Protein AF-A0A177NCN9-F1 (afdb_monomer)

Radius of gyration: 26.94 Å; Cα contacts (8 Å, |Δi|>4): 582; chains: 1; bounding box: 96×44×80 Å

Foldseek 3Di:
DDDDDDDDDDPDDPPPPPPPPPPLFKKFFAKWKKWWAFAAQLVLVQFPAAPDPDRQKAFQDKQEQVRQLVDALVCVLPPDPDPDRDHDGRGRRMWIWAAQDDDHDHQFDQHHGDWMARLVGRQVGTDGWTFTGMWTWMAGNNVDPRRIDIFDSWTWDFDCVQDDPVLQFHRIFIWGGRNHTDTQWTFGVWDWDDDDQKTKIKGFTFGDPRCVVRVGNGGRTGTMMIIITGMDTDPCVVVVVVVVVVVVVVVVVVVVPD

Sequence (258 aa):
MHIQMIGSRALVAAALLASLSPPVSAATVSGGTMVVNLDRDALADAIAIDATAAPSMYLEEFFDAPAANSRTATQILEDHIVPGVAEIPAKNLTFSVNGTHVANLTGRHAKPTTIEFDPANFASTVTGVIGLSGVFRFRVDTGSEFNRILSGDYALEYDAANMDGASGRSAWSLYNHVSFRSQSYNLFNVVLDIHDGSLDLSGELGLGEGYDHLFGTRDAIVGNFSLHTSVVPVPASIWLFVSGLGGLARIGMRRRQL

Solvent-accessible surface area (backbone atoms only — not comparable to full-atom values): 13836 Å² total; per-residue (Å²): 136,89,85,88,82,90,81,88,80,82,86,79,80,80,77,80,76,72,81,73,69,75,76,82,62,36,29,30,58,69,32,42,38,35,36,33,32,52,37,64,64,45,40,15,73,31,26,75,36,70,62,63,90,60,60,20,30,44,44,42,44,75,32,36,36,74,62,33,77,76,39,33,41,66,46,63,76,69,60,71,92,57,94,73,81,56,79,49,85,50,61,76,47,51,26,34,39,30,40,77,66,67,90,67,47,65,55,43,52,52,38,38,19,57,32,35,22,28,86,94,46,38,94,86,46,58,44,64,26,46,6,27,32,22,34,42,31,29,38,38,27,74,75,52,97,79,43,66,46,72,46,21,18,22,32,42,37,76,41,76,86,61,45,34,83,89,81,32,35,31,32,40,33,35,27,22,15,49,73,49,82,35,41,50,26,37,31,25,64,61,48,78,48,75,53,99,49,31,46,35,38,35,35,32,33,12,34,18,74,55,35,48,92,52,54,32,44,66,62,39,65,26,30,37,39,40,34,46,32,37,38,45,75,56,68,68,60,62,58,52,52,55,53,50,52,54,52,52,53,56,56,58,59,65,64,73,77,117

Secondary structure (DSSP, 8-state):
--------------------PPP---EEEEEEEEEEEE-HHHHHHTB---SSSS-SEEEEEEE-HHHHHTS-HHHHHH--SSSSSS----SSEEEEEP-S--PPPTTB-PPPP--EE-TTSHHHH-BSEEEEE-EEEEEE-SSSTT-EEEEES-EEEE-GGG-BTTTTEEEEEEEE-BSS-EEEEEEEEEEEEEETTEEEEEEEEEE-GGGGGGTB-TT-EEEEEEEEEEEEEPPTHHHHHHHHHHHHHHHHHHTT--

InterPro domains:
  IPR022472 VPLPA-CTERM sorting domain [TIGR03370] (232-256)

Mean predicted aligned error: 9.33 Å

pLDDT: mean 87.28, std 18.03, range [35.44, 98.88]

Structure (mmCIF, N/CA/C/O backbone):
data_AF-A0A177NCN9-F1
#
_entry.id   AF-A0A177NCN9-F1
#
loop_
_atom_site.group_PDB
_atom_site.id
_atom_site.type_symbol
_atom_site.label_atom_id
_atom_site.label_alt_id
_atom_site.label_comp_id
_atom_site.label_asym_id
_atom_site.label_entity_id
_atom_site.label_seq_id
_atom_site.pdbx_PDB_ins_code
_atom_site.Cartn_x
_atom_site.Cartn_y
_atom_site.Cartn_z
_atom_site.occupancy
_atom_site.B_iso_or_equiv
_atom_site.auth_seq_id
_atom_site.auth_comp_id
_atom_site.auth_asym_id
_atom_site.auth_atom_id
_atom_site.pdbx_PDB_model_num
ATOM 1 N N . MET A 1 1 ? 74.194 -16.896 -54.002 1.00 42.56 1 MET A N 1
ATOM 2 C CA . MET A 1 1 ? 74.156 -15.520 -53.459 1.00 42.56 1 MET A CA 1
ATOM 3 C C . MET A 1 1 ? 72.718 -15.022 -53.625 1.00 42.56 1 MET A C 1
ATOM 5 O O . MET A 1 1 ? 72.357 -14.613 -54.711 1.00 42.56 1 MET A O 1
ATOM 9 N N . HIS A 1 2 ? 71.759 -15.450 -52.798 1.00 41.66 2 HIS A N 1
ATOM 10 C CA . HIS A 1 2 ? 71.390 -14.868 -51.495 1.00 41.66 2 HIS A CA 1
ATOM 11 C C . HIS A 1 2 ? 71.225 -13.338 -51.539 1.00 41.66 2 HIS A C 1
ATOM 13 O O . HIS A 1 2 ? 72.232 -12.640 -51.549 1.00 41.66 2 HIS A O 1
ATOM 19 N N . ILE A 1 3 ? 69.970 -12.851 -51.570 1.00 41.12 3 ILE A N 1
ATOM 20 C CA . ILE A 1 3 ? 69.304 -12.063 -50.501 1.00 41.12 3 ILE A CA 1
ATOM 21 C C . ILE A 1 3 ? 67.867 -11.664 -50.938 1.00 41.12 3 ILE A C 1
ATOM 23 O O . ILE A 1 3 ? 67.644 -11.223 -52.061 1.00 41.12 3 ILE A O 1
ATOM 27 N N . GLN A 1 4 ? 66.903 -11.872 -50.029 1.00 40.97 4 GLN A N 1
ATOM 28 C CA . GLN A 1 4 ? 65.483 -11.469 -50.061 1.00 40.97 4 GLN A CA 1
ATOM 29 C C . GLN A 1 4 ? 65.270 -9.969 -49.755 1.00 40.97 4 GLN A C 1
ATOM 31 O O . GLN A 1 4 ? 66.080 -9.390 -49.040 1.00 40.97 4 GLN A O 1
ATOM 36 N N . MET A 1 5 ? 64.114 -9.408 -50.156 1.00 35.53 5 MET A N 1
ATOM 37 C CA . MET A 1 5 ? 63.072 -8.756 -49.304 1.00 35.53 5 MET A CA 1
ATOM 38 C C . MET A 1 5 ? 62.123 -7.924 -50.200 1.00 35.53 5 MET A C 1
ATOM 40 O O . MET A 1 5 ? 62.583 -7.067 -50.942 1.00 35.53 5 MET A O 1
ATOM 44 N N . ILE A 1 6 ? 60.843 -8.283 -50.384 1.00 44.44 6 ILE A N 1
ATOM 45 C CA . ILE A 1 6 ? 59.648 -8.066 -49.526 1.00 44.44 6 ILE A CA 1
ATOM 46 C C . ILE A 1 6 ? 59.383 -6.583 -49.215 1.00 44.44 6 ILE A C 1
ATOM 48 O O . ILE A 1 6 ? 60.200 -5.929 -48.577 1.00 44.44 6 ILE A O 1
ATOM 52 N N . GLY A 1 7 ? 58.187 -6.087 -49.574 1.00 35.44 7 GLY A N 1
ATOM 53 C CA . GLY A 1 7 ? 57.726 -4.768 -49.132 1.00 35.44 7 GLY A CA 1
ATOM 54 C C . GLY A 1 7 ? 56.355 -4.293 -49.625 1.00 35.44 7 GLY A C 1
ATOM 55 O O . GLY A 1 7 ? 56.223 -3.130 -49.986 1.00 35.44 7 GLY A O 1
ATOM 56 N N . SER A 1 8 ? 55.332 -5.151 -49.644 1.00 47.94 8 SER A N 1
ATOM 57 C CA . SER A 1 8 ? 53.926 -4.739 -49.787 1.00 47.94 8 SER A CA 1
ATOM 58 C C . SER A 1 8 ? 53.467 -3.960 -48.545 1.00 47.94 8 SER A C 1
ATOM 60 O O . SER A 1 8 ? 53.664 -4.428 -47.425 1.00 47.94 8 SER A O 1
ATOM 62 N N . ARG A 1 9 ? 52.801 -2.810 -48.711 1.00 40.19 9 ARG A N 1
ATOM 63 C CA . ARG A 1 9 ? 52.013 -2.174 -47.640 1.00 40.19 9 ARG A CA 1
ATOM 64 C C . ARG A 1 9 ? 50.648 -1.747 -48.170 1.00 40.19 9 ARG A C 1
ATOM 66 O O . ARG A 1 9 ? 50.458 -0.620 -48.610 1.00 40.19 9 ARG A O 1
ATOM 73 N N . ALA A 1 10 ? 49.702 -2.681 -48.116 1.00 41.78 10 ALA A N 1
ATOM 74 C CA . ALA A 1 10 ? 48.285 -2.357 -48.094 1.00 41.78 10 ALA A CA 1
ATOM 75 C C . ALA A 1 10 ? 47.960 -1.743 -46.722 1.00 41.78 10 ALA A C 1
ATOM 77 O O . ALA A 1 10 ? 48.217 -2.354 -45.684 1.00 41.78 10 ALA A O 1
ATOM 78 N N . LEU A 1 11 ? 47.434 -0.520 -46.719 1.00 43.84 11 LEU A N 1
ATOM 79 C CA . LEU A 1 11 ? 46.844 0.110 -45.542 1.00 43.84 11 LEU A CA 1
ATOM 80 C C . LEU A 1 11 ? 45.522 -0.606 -45.235 1.00 43.84 11 LEU A C 1
ATOM 82 O O . LEU A 1 11 ? 44.505 -0.351 -45.872 1.00 43.84 11 LEU A O 1
ATOM 86 N N . VAL A 1 12 ? 45.547 -1.526 -44.271 1.00 42.62 12 VAL A N 1
ATOM 87 C CA . VAL A 1 12 ? 44.329 -2.064 -43.659 1.00 42.62 12 VAL A CA 1
ATOM 88 C C . VAL A 1 12 ? 43.801 -1.000 -42.700 1.00 42.62 12 VAL A C 1
ATOM 90 O O . VAL A 1 12 ? 44.386 -0.749 -41.647 1.00 42.62 12 VAL A O 1
ATOM 93 N N . ALA A 1 13 ? 42.706 -0.346 -43.081 1.00 43.06 13 ALA A N 1
ATOM 94 C CA . ALA A 1 13 ? 41.922 0.479 -42.176 1.00 43.06 13 ALA A CA 1
ATOM 95 C C . ALA A 1 13 ? 41.194 -0.446 -41.189 1.00 43.06 13 ALA A C 1
ATOM 97 O O . ALA A 1 13 ? 40.205 -1.089 -41.536 1.00 43.06 13 ALA A O 1
ATOM 98 N N . ALA A 1 14 ? 41.701 -0.540 -39.960 1.00 45.22 14 ALA A N 1
ATOM 99 C CA . ALA A 1 14 ? 40.986 -1.179 -38.866 1.00 45.22 14 ALA A CA 1
ATOM 100 C C . ALA A 1 14 ? 39.813 -0.275 -38.453 1.00 45.22 14 ALA A C 1
ATOM 102 O O . ALA A 1 14 ? 39.969 0.646 -37.651 1.00 45.22 14 ALA A O 1
ATOM 103 N N . ALA A 1 15 ? 38.635 -0.516 -39.031 1.00 47.41 15 ALA A N 1
ATOM 104 C CA . ALA A 1 15 ? 37.382 -0.037 -38.469 1.00 47.41 15 ALA A CA 1
ATOM 105 C C . ALA A 1 15 ? 37.165 -0.787 -37.149 1.00 47.41 15 ALA A C 1
ATOM 107 O O . ALA A 1 15 ? 36.794 -1.960 -37.138 1.00 47.41 15 ALA A O 1
ATOM 108 N N . LEU A 1 16 ? 37.472 -0.120 -36.036 1.00 45.47 16 LEU A N 1
ATOM 109 C CA . LEU A 1 16 ? 37.134 -0.591 -34.701 1.00 45.47 16 LEU A CA 1
ATOM 110 C C . LEU A 1 16 ? 35.598 -0.627 -34.617 1.00 45.47 16 LEU A C 1
ATOM 112 O O . LEU A 1 16 ? 34.954 0.392 -34.375 1.00 45.47 16 LEU A O 1
ATOM 116 N N . LEU A 1 17 ? 35.009 -1.793 -34.884 1.00 43.31 17 LEU A N 1
ATOM 117 C CA . LEU A 1 17 ? 33.644 -2.117 -34.494 1.00 43.31 17 LEU A CA 1
ATOM 118 C C . LEU A 1 17 ? 33.617 -2.070 -32.968 1.00 43.31 17 LEU A C 1
ATOM 120 O O . LEU A 1 17 ? 33.935 -3.049 -32.297 1.00 43.31 17 LEU A O 1
ATOM 124 N N . ALA A 1 18 ? 33.298 -0.901 -32.413 1.00 49.44 18 ALA A N 1
ATOM 125 C CA . ALA A 1 18 ? 32.810 -0.830 -31.053 1.00 49.44 18 ALA A CA 1
ATOM 126 C C . ALA A 1 18 ? 31.587 -1.749 -31.006 1.00 49.44 18 ALA A C 1
ATOM 128 O O . ALA A 1 18 ? 30.590 -1.493 -31.682 1.00 49.44 18 ALA A O 1
ATOM 129 N N . SER A 1 19 ? 31.703 -2.854 -30.276 1.00 42.75 19 SER A N 1
ATOM 130 C CA . SER A 1 19 ? 30.576 -3.681 -29.877 1.00 42.75 19 SER A CA 1
ATOM 131 C C . SER A 1 19 ? 29.615 -2.781 -29.106 1.00 42.75 19 SER A C 1
ATOM 133 O O . SER A 1 19 ? 29.791 -2.542 -27.913 1.00 42.75 19 SER A O 1
ATOM 135 N N . LEU A 1 20 ? 28.655 -2.200 -29.822 1.00 44.25 20 LEU A N 1
ATOM 136 C CA . LEU A 1 20 ? 27.501 -1.539 -29.245 1.00 44.25 20 LEU A CA 1
ATOM 137 C C . LEU A 1 20 ? 26.711 -2.649 -28.560 1.00 44.25 20 LEU A C 1
ATOM 139 O O . LEU A 1 20 ? 25.908 -3.326 -29.199 1.00 44.25 20 LEU A O 1
ATOM 143 N N . SER A 1 21 ? 26.979 -2.882 -27.274 1.00 48.12 21 SER A N 1
ATOM 144 C CA . SER A 1 21 ? 25.983 -3.529 -26.429 1.00 48.12 21 SER A CA 1
ATOM 145 C C . SER A 1 21 ? 24.680 -2.757 -26.646 1.00 48.12 21 SER A C 1
ATOM 147 O O . SER A 1 21 ? 24.728 -1.518 -26.641 1.00 48.12 21 SER A O 1
ATOM 149 N N . PRO A 1 22 ? 23.547 -3.431 -26.912 1.00 51.81 22 PRO A N 1
ATOM 150 C CA . PRO A 1 22 ? 22.279 -2.730 -27.008 1.00 51.81 22 PRO A CA 1
ATOM 151 C C . PRO A 1 22 ? 22.120 -1.869 -25.747 1.00 51.81 22 PRO A C 1
ATOM 153 O O . PRO A 1 22 ? 22.528 -2.310 -24.666 1.00 51.81 22 PRO A O 1
ATOM 156 N N . PRO A 1 23 ? 21.619 -0.626 -25.866 1.00 54.88 23 PRO A N 1
ATOM 157 C CA . PRO A 1 23 ? 21.336 0.171 -24.685 1.00 54.88 23 PRO A CA 1
ATOM 158 C C . PRO A 1 23 ? 20.450 -0.668 -23.761 1.00 54.88 23 PRO A C 1
ATOM 160 O O . PRO A 1 23 ? 19.469 -1.251 -24.224 1.00 54.88 23 PRO A O 1
ATOM 163 N N . VAL A 1 24 ? 20.831 -0.765 -22.485 1.00 58.62 24 VAL A N 1
ATOM 164 C CA . VAL A 1 24 ? 19.985 -1.364 -21.448 1.00 58.62 24 VAL A CA 1
ATOM 165 C C . VAL A 1 24 ? 18.645 -0.637 -21.523 1.00 58.62 24 VAL A C 1
ATOM 167 O O . VAL A 1 24 ? 18.589 0.578 -21.319 1.00 58.62 24 VAL A O 1
ATOM 170 N N . SER A 1 25 ? 17.593 -1.346 -21.936 1.00 70.31 25 SER A N 1
ATOM 171 C CA . SER A 1 25 ? 16.269 -0.756 -22.108 1.00 70.31 25 SER A CA 1
ATOM 172 C C . SER A 1 25 ? 15.623 -0.662 -20.739 1.00 70.31 25 SER A C 1
ATOM 174 O O . SER A 1 25 ? 14.902 -1.564 -20.324 1.00 70.31 25 SER A O 1
ATOM 176 N N . ALA A 1 26 ? 15.903 0.430 -20.037 1.00 85.50 26 ALA A N 1
ATOM 177 C CA . ALA A 1 26 ? 15.186 0.753 -18.823 1.00 85.50 26 ALA A CA 1
ATOM 178 C C . ALA A 1 26 ? 13.685 0.898 -19.114 1.00 85.50 26 ALA A C 1
ATOM 180 O O . ALA A 1 26 ? 13.282 1.387 -20.174 1.00 85.50 26 ALA A O 1
ATOM 181 N N . ALA A 1 27 ? 12.864 0.465 -18.173 1.00 92.25 27 ALA A N 1
ATOM 182 C CA . ALA A 1 27 ? 11.418 0.524 -18.212 1.00 92.25 27 ALA A CA 1
ATOM 183 C C . ALA A 1 27 ? 10.908 1.195 -16.935 1.00 92.25 27 ALA A C 1
ATOM 185 O O . ALA A 1 27 ? 11.507 1.041 -15.871 1.00 92.25 27 ALA A O 1
ATOM 186 N N . THR A 1 28 ? 9.814 1.945 -17.042 1.00 95.00 28 THR A N 1
ATOM 187 C CA . THR A 1 28 ? 9.186 2.635 -15.909 1.00 95.00 28 THR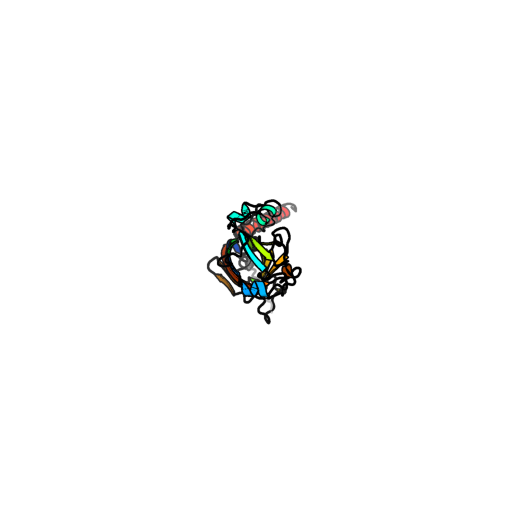 A CA 1
ATOM 188 C C . THR A 1 28 ? 7.709 2.294 -15.818 1.00 95.00 28 THR A C 1
ATOM 190 O O . THR A 1 28 ? 7.072 1.966 -16.818 1.00 95.00 28 THR A O 1
ATOM 193 N N . VAL A 1 29 ? 7.147 2.392 -14.614 1.00 96.69 29 VAL A N 1
ATOM 194 C CA . VAL A 1 29 ? 5.701 2.246 -14.403 1.00 96.69 29 VAL A CA 1
ATOM 195 C C . VAL A 1 29 ? 4.999 3.575 -14.679 1.00 96.69 29 VAL A C 1
ATOM 197 O O . VAL A 1 29 ? 5.365 4.608 -14.118 1.00 96.69 29 VAL A O 1
ATOM 200 N N . SER A 1 30 ? 3.965 3.551 -15.523 1.00 94.06 30 SER A N 1
ATOM 201 C CA . SER A 1 30 ? 3.187 4.735 -15.916 1.00 94.06 30 SER A CA 1
ATOM 202 C C . SER A 1 30 ? 1.798 4.819 -15.276 1.00 94.06 30 SER A C 1
ATOM 204 O O . SER A 1 30 ? 1.123 5.837 -15.419 1.00 94.06 30 SER A O 1
ATOM 206 N N . GLY A 1 31 ? 1.345 3.760 -14.606 1.00 96.56 31 GLY A N 1
ATOM 207 C CA . GLY A 1 31 ? 0.028 3.691 -13.974 1.00 96.56 31 GLY A CA 1
ATOM 208 C C . GLY A 1 31 ? -0.334 2.268 -13.561 1.00 96.56 31 GLY A C 1
ATOM 209 O O . GLY A 1 31 ? 0.470 1.352 -13.722 1.00 96.56 31 GLY A O 1
ATOM 210 N N . GLY A 1 32 ? -1.540 2.087 -13.024 1.00 98.25 32 GLY A N 1
ATOM 211 C CA . GLY A 1 32 ? -1.996 0.804 -12.497 1.00 98.25 32 GLY A CA 1
ATOM 212 C C . GLY A 1 32 ? -2.820 0.932 -11.224 1.00 98.25 32 GLY A C 1
ATOM 213 O O . GLY A 1 32 ? -3.150 2.036 -10.780 1.00 98.25 32 GLY A O 1
ATOM 214 N N . THR A 1 33 ? -3.117 -0.210 -10.617 1.00 98.69 33 THR A N 1
ATOM 215 C CA . THR A 1 33 ? -3.863 -0.304 -9.361 1.00 98.69 33 THR A CA 1
ATOM 216 C C . THR A 1 33 ? -3.359 -1.459 -8.512 1.00 98.69 33 THR A C 1
ATOM 218 O O . THR A 1 33 ? -3.030 -2.517 -9.046 1.00 98.69 33 THR A O 1
ATOM 221 N N . MET A 1 34 ? -3.371 -1.278 -7.193 1.00 98.88 34 MET A N 1
ATOM 222 C CA . MET A 1 34 ? -3.208 -2.357 -6.224 1.00 98.88 34 MET A CA 1
ATOM 223 C C . MET A 1 34 ? -4.538 -2.615 -5.526 1.00 98.88 34 MET A C 1
ATOM 225 O O . MET A 1 34 ? -5.118 -1.703 -4.946 1.00 98.88 34 MET A O 1
ATOM 229 N N . VAL A 1 35 ? -5.006 -3.856 -5.546 1.00 98.88 35 VAL A N 1
ATOM 230 C CA . VAL A 1 35 ? -6.163 -4.310 -4.777 1.00 98.88 35 VAL A CA 1
ATOM 231 C C . VAL A 1 35 ? -5.668 -5.038 -3.537 1.00 98.88 35 VAL A C 1
ATOM 233 O O . VAL A 1 35 ? -4.857 -5.957 -3.640 1.00 98.88 35 VAL A O 1
ATOM 236 N N . VAL A 1 36 ? -6.182 -4.642 -2.378 1.00 98.88 36 VAL A N 1
ATOM 237 C CA . VAL A 1 36 ? -5.888 -5.241 -1.076 1.00 98.88 36 VAL A CA 1
ATOM 238 C C . VAL A 1 36 ? -7.146 -5.884 -0.502 1.00 98.88 36 VAL A C 1
ATOM 240 O O . VAL A 1 36 ? -8.237 -5.307 -0.531 1.00 98.88 36 VAL A O 1
ATOM 243 N N . ASN A 1 37 ? -6.977 -7.077 0.064 1.00 98.81 37 ASN A N 1
ATOM 244 C CA . ASN A 1 37 ? -7.972 -7.730 0.901 1.00 98.81 37 ASN A CA 1
ATOM 245 C C . ASN A 1 37 ? -7.347 -8.019 2.258 1.00 98.81 37 ASN A C 1
ATOM 247 O O . ASN A 1 37 ? -6.393 -8.791 2.335 1.00 98.81 37 ASN A O 1
ATOM 251 N N . LEU A 1 38 ? -7.910 -7.461 3.323 1.00 98.69 38 LEU A N 1
ATOM 252 C CA . LEU A 1 38 ? -7.510 -7.813 4.679 1.00 98.69 38 LEU A CA 1
ATOM 253 C C . LEU A 1 38 ? -8.360 -8.986 5.169 1.00 98.69 38 LEU A C 1
ATOM 255 O O . LEU A 1 38 ? -9.546 -9.126 4.834 1.00 98.69 38 LEU A O 1
ATOM 259 N N . ASP A 1 39 ? -7.724 -9.873 5.915 1.00 98.56 39 ASP A N 1
ATOM 260 C CA . ASP A 1 39 ? -8.402 -10.847 6.748 1.00 98.56 39 ASP A CA 1
ATOM 261 C C . ASP A 1 39 ? -8.700 -10.176 8.086 1.00 98.56 39 ASP A C 1
ATOM 263 O O . ASP A 1 39 ? -7.800 -9.691 8.769 1.00 98.56 39 ASP A O 1
ATOM 267 N N . ARG A 1 40 ? -9.988 -10.083 8.411 1.00 96.38 40 ARG A N 1
ATOM 268 C CA . ARG A 1 40 ? -10.450 -9.396 9.611 1.00 96.38 40 ARG A CA 1
ATOM 269 C C . ARG A 1 40 ? -9.899 -10.054 10.870 1.00 96.38 40 ARG A C 1
ATOM 271 O O . ARG A 1 40 ? -9.389 -9.357 11.742 1.00 96.38 40 ARG A O 1
ATOM 278 N N . ASP A 1 41 ? -10.069 -11.365 10.974 1.00 97.56 41 ASP A N 1
ATOM 279 C CA . ASP A 1 41 ? -9.782 -12.084 12.207 1.00 97.56 41 ASP A CA 1
ATOM 280 C C . ASP A 1 41 ? -8.269 -12.187 12.384 1.00 97.56 41 ASP A C 1
ATOM 282 O O . ASP A 1 41 ? -7.768 -11.901 13.464 1.00 97.56 41 ASP A O 1
ATOM 286 N N . ALA A 1 42 ? -7.519 -12.423 11.301 1.00 98.31 42 ALA A N 1
ATOM 287 C CA . ALA A 1 42 ? -6.061 -12.396 11.365 1.00 98.31 42 ALA A CA 1
ATOM 288 C C . ALA A 1 42 ? -5.505 -11.002 11.714 1.00 98.31 42 ALA A C 1
ATOM 290 O O . ALA A 1 42 ? -4.525 -10.906 12.449 1.00 98.31 42 ALA A O 1
ATOM 291 N N . LEU A 1 43 ? -6.116 -9.914 11.218 1.00 97.69 43 LEU A N 1
ATOM 292 C CA . LEU A 1 43 ? -5.718 -8.553 11.596 1.00 97.69 43 LEU A CA 1
ATOM 293 C C . LEU A 1 43 ? -5.950 -8.292 13.088 1.00 97.69 43 LEU A C 1
ATOM 295 O O . LEU A 1 43 ? -5.083 -7.708 13.737 1.00 97.69 43 LEU A O 1
ATOM 299 N N . ALA A 1 44 ? -7.090 -8.728 13.624 1.00 96.75 44 ALA A N 1
ATOM 300 C CA . ALA A 1 44 ? -7.378 -8.609 15.046 1.00 96.75 44 ALA A CA 1
ATOM 301 C C . ALA A 1 44 ? -6.411 -9.473 15.882 1.00 96.75 44 ALA A C 1
ATOM 303 O O . ALA A 1 44 ? -5.755 -8.991 16.804 1.00 96.75 44 ALA A O 1
ATOM 304 N N . ASP A 1 45 ? -6.214 -10.734 15.517 1.00 97.31 45 ASP A N 1
ATOM 305 C CA . ASP A 1 45 ? -5.315 -11.635 16.247 1.00 97.31 45 ASP A CA 1
ATOM 306 C C . ASP A 1 45 ? -3.852 -11.158 16.228 1.00 97.31 45 ASP A C 1
ATOM 308 O O . ASP A 1 45 ? -3.077 -11.450 17.142 1.00 97.31 45 ASP A O 1
ATOM 312 N N . ALA A 1 46 ? -3.458 -10.391 15.207 1.00 97.38 46 ALA A N 1
ATOM 313 C CA . ALA A 1 46 ? -2.107 -9.866 15.081 1.00 97.38 46 ALA A CA 1
ATOM 314 C C . ALA A 1 46 ? -1.803 -8.675 16.010 1.00 97.38 46 ALA A C 1
ATOM 316 O O . ALA A 1 46 ? -0.625 -8.349 16.176 1.00 97.38 46 ALA A O 1
ATOM 317 N N . ILE A 1 47 ? -2.807 -8.036 16.623 1.00 96.44 47 ILE A N 1
ATOM 318 C CA . ILE A 1 47 ? -2.641 -6.885 17.527 1.00 96.44 47 ILE A CA 1
ATOM 319 C C . ILE A 1 47 ? -3.038 -7.275 18.954 1.00 96.44 47 ILE A C 1
ATOM 321 O O . ILE A 1 47 ? -4.193 -7.589 19.229 1.00 96.44 47 ILE A O 1
ATOM 325 N N . ALA A 1 48 ? -2.099 -7.195 19.900 1.00 91.31 48 ALA A N 1
ATOM 326 C CA . ALA A 1 48 ? -2.323 -7.596 21.292 1.00 91.31 48 ALA A CA 1
ATOM 327 C C . ALA A 1 48 ? -2.883 -6.458 22.176 1.00 91.31 48 ALA A C 1
ATOM 329 O O . ALA A 1 48 ? -2.355 -6.178 23.255 1.00 91.31 48 ALA A O 1
ATOM 330 N N . ILE A 1 49 ? -3.943 -5.786 21.718 1.00 89.19 49 ILE A N 1
ATOM 331 C CA . ILE A 1 49 ? -4.661 -4.748 22.476 1.00 89.19 49 ILE A CA 1
ATOM 332 C C . ILE A 1 49 ? -6.146 -5.104 22.500 1.00 89.19 49 ILE A C 1
ATOM 334 O O . ILE A 1 49 ? -6.804 -5.012 21.478 1.00 89.19 49 ILE A O 1
ATOM 338 N N . ASP A 1 50 ? -6.674 -5.475 23.661 1.00 86.94 50 ASP A N 1
ATOM 339 C CA . ASP A 1 50 ? -8.057 -5.945 23.804 1.00 86.94 50 ASP A CA 1
ATOM 340 C C . ASP A 1 50 ? -8.666 -5.361 25.085 1.00 86.94 50 ASP A C 1
ATOM 342 O O . ASP A 1 50 ? -8.677 -5.981 26.151 1.00 86.94 50 ASP A O 1
ATOM 346 N N . ALA A 1 51 ? -9.028 -4.077 25.032 1.00 89.81 51 ALA A N 1
ATOM 347 C CA . ALA A 1 51 ? -9.568 -3.373 26.193 1.00 89.81 51 ALA A CA 1
ATOM 348 C C . ALA A 1 51 ? -11.060 -3.664 26.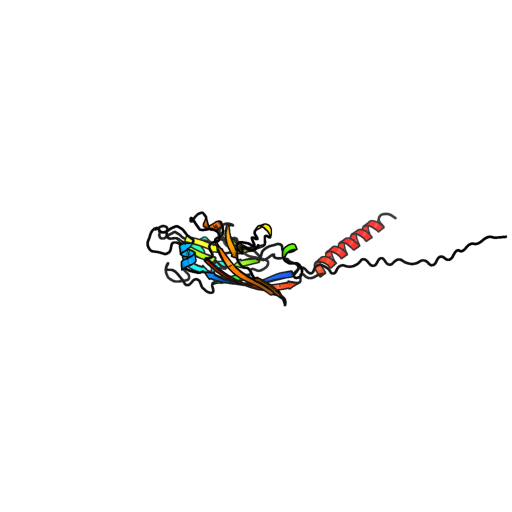424 1.00 89.81 51 ALA A C 1
ATOM 350 O O . ALA A 1 51 ? -11.561 -3.435 27.531 1.00 89.81 51 ALA A O 1
ATOM 351 N N . THR A 1 52 ? -11.782 -4.113 25.394 1.00 88.44 52 THR A N 1
ATOM 352 C CA . THR A 1 52 ? -13.222 -4.382 25.428 1.00 88.44 52 THR A CA 1
ATOM 353 C C . THR A 1 52 ? -13.545 -5.756 24.822 1.00 88.44 52 THR A C 1
ATOM 355 O O . THR A 1 52 ? -12.829 -6.711 25.065 1.00 88.44 52 THR A O 1
ATOM 358 N N . ALA A 1 53 ? -14.695 -5.907 24.158 1.00 89.12 53 ALA A N 1
ATOM 359 C CA . ALA A 1 53 ? -15.063 -7.119 23.416 1.00 89.12 53 ALA A CA 1
ATOM 360 C C . ALA A 1 53 ? -15.029 -6.887 21.893 1.00 89.12 53 ALA A C 1
ATOM 362 O O . ALA A 1 53 ? -15.513 -7.718 21.121 1.00 89.12 53 ALA A O 1
ATOM 363 N N . ALA A 1 54 ? -14.559 -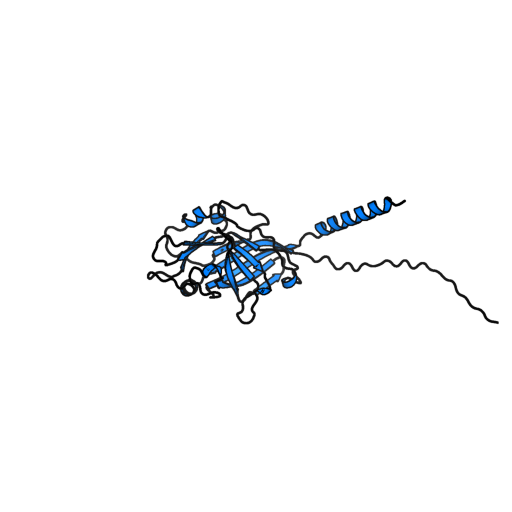5.712 21.466 1.00 88.69 54 ALA A N 1
ATOM 364 C CA . ALA A 1 54 ? -14.364 -5.391 20.064 1.00 88.69 54 ALA A CA 1
ATOM 365 C C . ALA A 1 54 ? -13.081 -6.067 19.550 1.00 88.69 54 ALA A C 1
ATOM 367 O O . ALA A 1 54 ? -12.215 -6.425 20.339 1.00 88.69 54 ALA A O 1
ATOM 368 N N . PRO A 1 55 ? -12.916 -6.235 18.228 1.00 93.31 55 PRO A N 1
ATOM 369 C CA . PRO A 1 55 ? -11.632 -6.652 17.681 1.00 93.31 55 PRO A CA 1
ATOM 370 C C . PRO A 1 55 ? -10.551 -5.646 18.058 1.00 93.31 55 PRO A C 1
ATOM 372 O O . PRO A 1 55 ? -10.776 -4.437 17.950 1.00 93.31 55 PRO A O 1
ATOM 375 N N . SER A 1 56 ? -9.373 -6.151 18.410 1.00 95.19 56 SER A N 1
ATOM 376 C CA . SER A 1 56 ? -8.204 -5.342 18.767 1.00 95.19 56 SER A CA 1
ATOM 377 C C . SER A 1 56 ? -7.862 -4.282 17.721 1.00 95.19 56 SER A C 1
ATOM 379 O O . SER A 1 56 ? -7.440 -3.177 18.063 1.00 95.19 56 SER A O 1
ATOM 381 N N . MET A 1 57 ? -8.082 -4.596 16.443 1.00 95.69 57 MET A N 1
ATOM 382 C CA . MET A 1 57 ? -7.977 -3.676 15.327 1.00 95.69 57 MET A CA 1
ATOM 383 C C . MET A 1 57 ? -8.943 -4.073 14.212 1.00 95.69 57 MET A C 1
ATOM 385 O O . MET A 1 57 ? -9.081 -5.248 13.880 1.00 95.69 57 MET A O 1
ATOM 389 N N . TYR A 1 58 ? -9.604 -3.089 13.605 1.00 95.69 58 TYR A N 1
ATOM 390 C CA . TYR A 1 58 ? -10.490 -3.312 12.462 1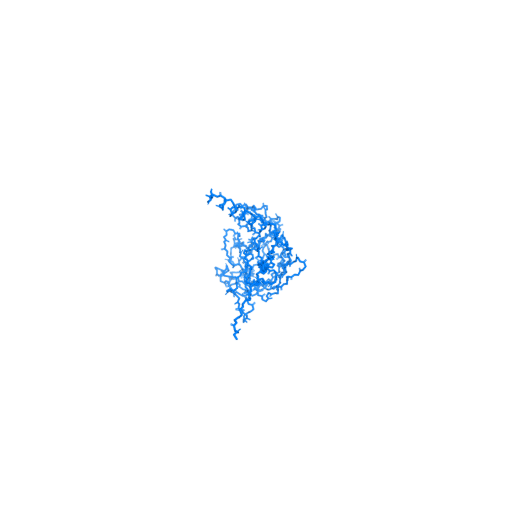.00 95.69 58 TYR A CA 1
ATOM 391 C C . TYR A 1 58 ? -10.539 -2.100 11.534 1.00 95.69 58 TYR A C 1
ATOM 393 O O . TYR A 1 58 ? -10.233 -0.972 11.931 1.00 95.69 58 TYR A O 1
ATOM 401 N N . LEU A 1 59 ? -10.914 -2.332 10.275 1.00 97.62 59 LEU A N 1
ATOM 402 C CA . LEU A 1 59 ? -11.059 -1.269 9.284 1.00 97.62 59 LEU A CA 1
ATOM 403 C C . LEU A 1 59 ? -12.346 -0.481 9.556 1.00 97.62 59 LEU A C 1
ATOM 405 O O . LEU A 1 59 ? -13.437 -1.041 9.495 1.00 97.62 59 LEU A O 1
ATOM 409 N N . GLU A 1 60 ? -12.212 0.810 9.855 1.00 96.25 60 GLU A N 1
ATOM 410 C CA . GLU A 1 60 ? -13.346 1.729 10.034 1.00 96.25 60 GLU A CA 1
ATOM 411 C C . GLU A 1 60 ? -13.684 2.431 8.717 1.00 96.25 60 GLU A C 1
ATOM 413 O O . GLU A 1 60 ? -14.850 2.643 8.409 1.00 96.25 60 GLU A O 1
ATOM 418 N N . GLU A 1 61 ? -12.672 2.812 7.937 1.00 97.56 61 GLU A N 1
ATOM 419 C CA . GLU A 1 61 ? -12.875 3.584 6.714 1.00 97.56 61 GLU A CA 1
ATOM 420 C C . GLU A 1 61 ? -11.763 3.303 5.700 1.00 97.56 61 GLU A C 1
ATOM 422 O O . GLU A 1 61 ? -10.595 3.130 6.064 1.00 97.56 61 GLU A O 1
ATOM 427 N N . PHE A 1 62 ? -12.111 3.302 4.414 1.00 98.38 62 PHE A N 1
ATOM 428 C CA . PHE A 1 62 ? -11.136 3.260 3.329 1.00 98.38 62 PHE A CA 1
ATOM 429 C C . PHE A 1 62 ? -11.373 4.408 2.357 1.00 98.38 62 PHE A C 1
ATOM 431 O O . PHE A 1 62 ? -12.369 4.442 1.640 1.00 98.38 62 PHE A O 1
ATOM 438 N N . PHE A 1 63 ? -10.415 5.325 2.297 1.00 98.56 63 PHE A N 1
ATOM 439 C CA . PHE A 1 63 ? -10.412 6.422 1.346 1.00 98.56 63 PHE A CA 1
ATOM 440 C C . PHE A 1 63 ? -9.647 5.974 0.104 1.00 98.56 63 PHE A C 1
ATOM 442 O O . PHE A 1 63 ? -8.419 5.890 0.131 1.00 98.56 63 PHE A O 1
ATOM 449 N N . ASP A 1 64 ? -10.359 5.703 -0.987 1.00 98.44 64 ASP A N 1
ATOM 450 C CA . ASP A 1 64 ? -9.742 5.473 -2.294 1.00 98.44 64 ASP A CA 1
ATOM 451 C C . ASP A 1 64 ? -8.974 6.716 -2.792 1.00 98.44 64 ASP A C 1
ATOM 453 O O . ASP A 1 64 ? -8.976 7.773 -2.157 1.00 98.44 64 ASP A O 1
ATOM 457 N N . ALA A 1 65 ? -8.284 6.622 -3.932 1.00 97.88 65 ALA A N 1
ATOM 458 C CA . ALA A 1 65 ? -7.457 7.730 -4.411 1.00 97.88 65 ALA A CA 1
ATOM 459 C C . ALA A 1 65 ? -8.230 9.064 -4.577 1.00 97.88 65 ALA A C 1
ATOM 461 O O . ALA A 1 65 ? -7.736 10.078 -4.078 1.00 97.88 65 ALA A O 1
ATOM 462 N N . PRO A 1 66 ? -9.427 9.131 -5.199 1.00 97.50 66 PRO A N 1
ATOM 463 C CA . PRO A 1 66 ? -10.225 10.362 -5.231 1.00 97.50 66 PRO A CA 1
ATOM 464 C C . PRO A 1 66 ? -10.616 10.899 -3.844 1.00 97.50 66 PRO A C 1
ATOM 466 O O . PRO A 1 66 ? -10.476 12.102 -3.582 1.00 97.50 66 PRO A O 1
ATOM 469 N N . ALA A 1 67 ? -11.091 10.034 -2.942 1.00 97.94 67 ALA A N 1
ATOM 470 C CA . ALA A 1 67 ? -11.510 10.442 -1.605 1.00 97.94 67 ALA A CA 1
ATOM 471 C C . ALA A 1 67 ? -10.321 10.907 -0.756 1.00 97.94 67 ALA A C 1
ATOM 473 O O . ALA A 1 67 ? -10.421 11.908 -0.042 1.00 97.94 67 ALA A O 1
ATOM 474 N N . ALA A 1 68 ? -9.184 10.226 -0.872 1.00 97.62 68 ALA A N 1
ATOM 475 C CA . ALA A 1 68 ? -7.961 10.584 -0.184 1.00 97.62 68 ALA A CA 1
ATOM 476 C C . ALA A 1 68 ? -7.386 11.886 -0.761 1.00 97.62 68 ALA A C 1
ATOM 478 O O . ALA A 1 68 ? -7.131 12.820 -0.011 1.00 97.62 68 ALA A O 1
ATOM 479 N N . ASN A 1 69 ? -7.218 12.019 -2.077 1.00 96.81 69 ASN A N 1
ATOM 480 C CA . ASN A 1 69 ? -6.558 13.183 -2.693 1.00 96.81 69 ASN A CA 1
ATOM 481 C C . ASN A 1 69 ? -7.314 14.512 -2.499 1.00 96.81 69 ASN A C 1
ATOM 483 O O . ASN A 1 69 ? -6.732 15.580 -2.674 1.00 96.81 69 ASN A O 1
ATOM 487 N N . SER A 1 70 ? -8.588 14.462 -2.105 1.00 97.25 70 SER A N 1
ATOM 488 C CA . SER A 1 70 ? -9.397 15.637 -1.757 1.00 97.25 70 SER A CA 1
ATOM 489 C C . SER A 1 70 ? -9.352 16.017 -0.268 1.00 97.25 70 SER A C 1
ATOM 491 O O . SER A 1 70 ? -10.027 16.966 0.131 1.00 97.25 70 SER A O 1
ATOM 493 N N . ARG A 1 71 ? -8.560 15.313 0.560 1.00 97.81 71 ARG A N 1
ATOM 494 C CA . ARG A 1 71 ? -8.518 15.485 2.022 1.00 97.81 71 ARG A CA 1
ATOM 495 C C . ARG A 1 71 ? -7.107 15.665 2.586 1.00 97.81 71 ARG A C 1
ATOM 497 O O . ARG A 1 71 ? -6.160 14.964 2.232 1.00 97.81 71 ARG A O 1
ATOM 504 N N . THR A 1 72 ? -6.972 16.589 3.530 1.00 97.31 72 THR A N 1
ATOM 505 C CA . THR A 1 72 ? -5.807 16.681 4.428 1.00 97.31 72 THR A CA 1
ATOM 506 C C . THR A 1 72 ? -5.733 15.459 5.348 1.00 97.31 72 THR A C 1
ATOM 508 O O . THR A 1 72 ? -6.714 14.732 5.500 1.00 97.31 72 THR A O 1
ATOM 511 N N . ALA A 1 73 ? -4.595 15.232 6.009 1.00 95.44 73 ALA A N 1
ATOM 512 C CA . ALA A 1 73 ? -4.481 14.131 6.973 1.00 95.44 73 ALA A CA 1
ATOM 513 C C . ALA A 1 73 ? -5.490 14.249 8.132 1.00 95.44 73 ALA A C 1
ATOM 515 O O . ALA A 1 73 ? -6.084 13.253 8.531 1.00 95.44 73 ALA A O 1
ATOM 516 N N . THR A 1 74 ? -5.749 15.467 8.623 1.00 95.56 74 THR A N 1
ATOM 517 C CA . THR A 1 74 ? -6.766 15.713 9.660 1.00 95.56 74 THR A CA 1
ATOM 518 C C . THR A 1 74 ? -8.173 15.380 9.171 1.00 95.56 74 THR A C 1
ATOM 520 O O . THR A 1 74 ? -8.936 14.757 9.896 1.00 95.56 74 THR A O 1
ATOM 523 N N . GLN A 1 75 ? -8.515 15.735 7.930 1.00 96.81 75 GLN A N 1
ATOM 524 C CA . GLN A 1 75 ? -9.810 15.361 7.354 1.00 96.81 75 GLN A CA 1
ATOM 525 C C . GLN A 1 75 ? -9.938 13.849 7.178 1.00 96.81 75 GLN A C 1
ATOM 527 O O . GLN A 1 75 ? -10.991 13.305 7.456 1.00 96.81 75 GLN A O 1
ATOM 532 N N . ILE A 1 76 ? -8.877 13.138 6.788 1.00 96.88 76 ILE A N 1
ATOM 533 C CA . ILE A 1 76 ? -8.911 11.667 6.758 1.00 96.88 76 ILE A CA 1
ATOM 534 C C . ILE A 1 76 ? -9.131 11.087 8.161 1.00 96.88 76 ILE A C 1
ATOM 536 O O . ILE A 1 76 ? -9.809 10.074 8.305 1.00 96.88 76 ILE A O 1
ATOM 540 N N . LEU A 1 77 ? -8.595 11.715 9.208 1.00 94.00 77 LEU A N 1
ATOM 541 C CA . LEU A 1 77 ? -8.775 11.248 10.582 1.00 94.00 77 LEU A CA 1
ATOM 542 C C . LEU A 1 77 ? -10.211 11.428 11.103 1.00 94.00 77 LEU A C 1
ATOM 544 O O . LEU A 1 77 ? -10.666 10.584 11.873 1.00 94.00 77 LEU A O 1
ATOM 548 N N . GLU A 1 78 ? -10.914 12.478 10.667 1.00 92.81 78 GLU A N 1
ATOM 549 C CA . GLU A 1 78 ? -12.210 12.881 11.242 1.00 92.81 78 GLU A CA 1
ATOM 550 C C . GLU A 1 78 ? -13.420 12.724 10.307 1.00 92.81 78 GLU A C 1
ATOM 552 O O . GLU A 1 78 ? -14.528 12.472 10.778 1.00 92.81 78 GLU A O 1
ATOM 557 N N . ASP A 1 79 ? -13.251 12.857 8.990 1.00 95.00 79 ASP A N 1
ATOM 558 C CA . ASP A 1 79 ? -14.359 12.750 8.037 1.00 95.00 79 ASP A CA 1
ATOM 559 C C . ASP A 1 79 ? -14.826 11.296 7.921 1.00 95.00 79 ASP A C 1
ATOM 561 O O . ASP A 1 79 ? -14.025 10.366 7.888 1.00 95.00 79 ASP A O 1
ATOM 565 N N . HIS A 1 80 ? -16.129 11.095 7.769 1.00 94.25 80 HIS A N 1
ATOM 566 C CA . HIS A 1 80 ? -16.720 9.789 7.492 1.00 94.25 80 HIS A CA 1
ATOM 567 C C . HIS A 1 80 ? -17.312 9.795 6.083 1.00 94.25 80 HIS A C 1
ATOM 569 O O . HIS A 1 80 ? -18.128 10.663 5.761 1.00 94.25 80 HIS A O 1
ATOM 575 N N . ILE A 1 81 ? -16.887 8.854 5.238 1.00 95.00 81 ILE A N 1
ATOM 576 C CA . ILE A 1 81 ? -17.493 8.631 3.914 1.00 95.00 81 ILE A CA 1
ATOM 577 C C . ILE A 1 81 ? -18.478 7.459 3.955 1.00 95.00 81 ILE A C 1
ATOM 579 O O . ILE A 1 81 ? -19.446 7.459 3.193 1.00 95.00 81 ILE A O 1
ATOM 583 N N . VAL A 1 82 ? -18.300 6.531 4.898 1.00 93.25 82 VAL A N 1
ATOM 584 C CA . VAL A 1 82 ? -19.315 5.568 5.320 1.00 93.25 82 VAL A CA 1
ATOM 585 C C . VAL A 1 82 ? -19.955 6.061 6.627 1.00 93.25 82 VAL A C 1
ATOM 587 O O . VAL A 1 82 ? -19.245 6.444 7.557 1.00 93.25 82 VAL A O 1
ATOM 590 N N . PRO A 1 83 ? -21.297 6.091 6.745 1.00 90.38 83 PRO A N 1
ATOM 591 C CA . PRO A 1 83 ? -21.949 6.543 7.970 1.00 90.38 83 PRO A CA 1
ATOM 592 C C . PRO A 1 83 ? -21.596 5.689 9.198 1.00 90.38 83 PRO A C 1
ATOM 594 O O . PRO A 1 83 ? -21.820 4.480 9.208 1.00 90.38 83 PRO A O 1
ATOM 597 N N . GLY A 1 84 ? -21.155 6.347 10.273 1.00 87.56 84 GLY A N 1
ATOM 598 C CA . GLY A 1 84 ? -20.868 5.717 11.563 1.00 87.56 84 GLY A CA 1
ATOM 599 C C . GLY A 1 84 ? -19.396 5.351 11.760 1.00 87.56 84 GLY A C 1
ATOM 600 O O . GLY A 1 84 ? -18.532 5.724 10.977 1.00 87.56 84 GLY A O 1
ATOM 601 N N . VAL A 1 85 ? -19.121 4.652 12.861 1.00 87.38 85 VAL A N 1
ATOM 602 C CA . VAL A 1 85 ? -17.764 4.282 13.321 1.00 87.38 85 VAL A CA 1
ATOM 603 C C . VAL A 1 85 ? -17.568 2.764 13.407 1.00 87.38 85 VAL A C 1
ATOM 605 O O . VAL A 1 85 ? -16.628 2.283 14.035 1.00 87.38 85 VAL A O 1
ATOM 608 N N . ALA A 1 86 ? -18.517 2.010 12.853 1.00 91.00 86 ALA A N 1
ATOM 609 C CA . ALA A 1 86 ? -18.494 0.559 12.871 1.00 91.00 86 ALA A CA 1
ATOM 610 C C . ALA A 1 86 ? -17.480 0.013 11.860 1.00 91.00 86 ALA A C 1
ATOM 612 O O . ALA A 1 86 ? -17.063 0.704 10.934 1.00 91.00 86 ALA A O 1
ATOM 613 N N . GLU A 1 87 ? -17.115 -1.251 12.044 1.00 94.69 87 GLU A N 1
ATOM 614 C CA . GLU A 1 87 ? -16.304 -1.998 11.091 1.00 94.69 87 GLU A CA 1
ATOM 615 C C . GLU A 1 87 ? -16.942 -2.015 9.690 1.00 94.69 87 GLU A C 1
ATOM 617 O O . GLU A 1 87 ? -18.150 -2.235 9.548 1.00 94.69 87 GLU A O 1
ATOM 622 N N . ILE A 1 88 ? -16.114 -1.832 8.658 1.00 96.81 88 ILE A N 1
ATOM 623 C CA . ILE A 1 88 ? -16.499 -1.968 7.249 1.00 96.81 88 ILE A CA 1
ATOM 624 C C . ILE A 1 88 ? -15.829 -3.190 6.600 1.00 96.81 88 ILE A C 1
ATOM 626 O O . ILE A 1 88 ? -14.767 -3.631 7.047 1.00 96.81 88 ILE A O 1
ATOM 630 N N . PRO A 1 89 ? -16.387 -3.736 5.501 1.00 96.75 89 PRO A N 1
ATOM 631 C CA . PRO A 1 89 ? -15.746 -4.825 4.773 1.00 96.75 89 PRO A CA 1
ATOM 632 C C . PRO A 1 89 ? -14.360 -4.436 4.241 1.00 96.75 89 PRO A C 1
ATOM 634 O O . PRO A 1 89 ? -14.223 -3.493 3.465 1.00 96.75 89 PRO A O 1
ATOM 637 N N . ALA A 1 90 ? -13.340 -5.222 4.582 1.00 97.38 90 ALA A N 1
ATOM 638 C CA . ALA A 1 90 ? -11.964 -4.989 4.150 1.00 97.38 90 ALA A CA 1
ATOM 639 C C . ALA A 1 90 ? -11.579 -5.796 2.893 1.00 97.38 90 ALA A C 1
ATOM 641 O O . ALA A 1 90 ? -10.543 -6.460 2.850 1.00 97.38 90 ALA A O 1
ATOM 642 N N . LYS A 1 91 ? -12.444 -5.787 1.871 1.00 98.19 91 LYS A N 1
ATOM 643 C CA . LYS A 1 91 ? -12.256 -6.529 0.611 1.00 98.19 91 LYS A CA 1
ATOM 644 C C . LYS A 1 91 ? -12.271 -5.584 -0.587 1.00 98.19 91 LYS A C 1
ATOM 646 O O . LYS A 1 91 ? -13.029 -4.620 -0.603 1.00 98.19 91 LYS A O 1
ATOM 651 N N . ASN A 1 92 ? -11.482 -5.909 -1.607 1.00 98.31 92 ASN A N 1
ATOM 652 C CA . ASN A 1 92 ? -11.355 -5.165 -2.861 1.00 98.31 92 ASN A CA 1
ATOM 653 C C . ASN A 1 92 ? -10.972 -3.682 -2.677 1.00 98.31 92 ASN A C 1
ATOM 655 O O . ASN A 1 92 ? -11.409 -2.812 -3.433 1.00 98.31 92 ASN A O 1
ATOM 659 N N . LEU A 1 93 ? -10.148 -3.388 -1.670 1.00 98.56 93 LEU A N 1
ATOM 660 C CA . LEU A 1 93 ? -9.713 -2.032 -1.347 1.00 98.56 93 LEU A CA 1
ATOM 661 C C . LEU A 1 93 ? -8.663 -1.603 -2.374 1.00 98.56 93 LEU A C 1
ATOM 663 O O . LEU A 1 93 ? -7.569 -2.163 -2.421 1.00 98.56 93 LEU A O 1
ATOM 667 N N . THR A 1 94 ? -9.022 -0.662 -3.245 1.00 98.75 94 THR A N 1
ATOM 668 C CA . THR A 1 94 ? -8.227 -0.339 -4.436 1.00 98.75 94 THR A CA 1
ATOM 669 C C . THR A 1 94 ? -7.424 0.941 -4.245 1.00 98.75 94 THR A C 1
ATOM 671 O O . THR A 1 94 ? -7.982 2.030 -4.119 1.00 98.75 94 THR A O 1
ATOM 674 N N . PHE A 1 95 ? -6.104 0.807 -4.286 1.00 98.88 95 PHE A N 1
ATOM 675 C CA . PHE A 1 95 ? -5.152 1.905 -4.374 1.00 98.88 95 PHE A CA 1
ATOM 676 C C . PHE A 1 95 ? -4.805 2.173 -5.835 1.00 98.88 95 PHE A C 1
ATOM 678 O O . PHE A 1 95 ? -4.610 1.241 -6.619 1.00 98.88 95 PHE A O 1
ATOM 685 N N . SER A 1 96 ? -4.656 3.444 -6.194 1.00 98.69 96 SER A N 1
ATOM 686 C CA . SER A 1 96 ? -4.219 3.836 -7.537 1.00 98.69 96 SER A CA 1
ATOM 687 C C . SER A 1 96 ? -2.717 4.066 -7.566 1.00 98.69 96 SER A C 1
ATOM 689 O O . SER A 1 96 ? -2.182 4.732 -6.682 1.00 98.69 96 SER A O 1
ATOM 691 N N . VAL A 1 97 ? -2.039 3.577 -8.604 1.00 98.75 97 VAL A N 1
ATOM 692 C CA . VAL A 1 97 ? -0.635 3.921 -8.853 1.00 98.75 97 VAL A CA 1
ATOM 693 C C . VAL A 1 97 ? -0.537 5.394 -9.237 1.00 98.75 97 VAL A C 1
ATOM 695 O O . VAL A 1 97 ? -1.225 5.871 -10.140 1.00 98.75 97 VAL A O 1
ATOM 698 N N . ASN A 1 98 ? 0.340 6.112 -8.546 1.00 98.56 98 ASN A N 1
ATOM 699 C CA . ASN A 1 98 ? 0.590 7.524 -8.774 1.00 98.56 98 ASN A CA 1
ATOM 700 C C . ASN A 1 98 ? 1.393 7.744 -10.054 1.00 98.56 98 ASN A C 1
ATOM 702 O O . ASN A 1 98 ? 2.204 6.909 -10.453 1.00 98.56 98 ASN A O 1
ATOM 706 N N . GLY A 1 99 ? 1.212 8.912 -10.669 1.00 97.00 99 GLY A N 1
ATOM 707 C CA . GLY A 1 99 ? 2.089 9.368 -11.743 1.00 97.00 99 GLY A CA 1
ATOM 708 C C . GLY A 1 99 ? 3.469 9.798 -11.229 1.00 97.00 99 GLY A C 1
ATOM 709 O O . GLY A 1 99 ? 3.787 9.701 -10.042 1.00 97.00 99 GLY A O 1
ATOM 710 N N . THR A 1 100 ? 4.278 10.364 -12.123 1.00 95.94 100 THR A N 1
ATOM 711 C CA . THR A 1 100 ? 5.617 10.902 -11.806 1.00 95.94 100 THR A CA 1
ATOM 712 C C . THR A 1 100 ? 5.586 12.169 -10.944 1.00 95.94 100 THR A C 1
ATOM 714 O O . THR A 1 100 ? 6.625 12.645 -10.486 1.00 95.94 100 THR A O 1
ATOM 717 N N . HIS A 1 101 ? 4.397 12.722 -10.702 1.00 96.06 101 HIS A N 1
ATOM 718 C CA . HIS A 1 101 ? 4.170 13.894 -9.868 1.00 96.06 101 HIS A CA 1
ATOM 719 C C . HIS A 1 101 ? 2.957 13.671 -8.968 1.00 96.06 101 HIS A C 1
ATOM 721 O O . HIS A 1 101 ? 1.947 13.119 -9.401 1.00 96.06 101 HIS A O 1
ATOM 727 N N . VAL A 1 102 ? 3.047 14.153 -7.727 1.00 96.56 102 VAL A N 1
ATOM 728 C CA . VAL A 1 102 ? 1.956 14.131 -6.748 1.00 96.56 102 VAL A CA 1
ATOM 729 C C . VAL A 1 102 ? 1.866 15.498 -6.083 1.00 96.56 102 VAL A C 1
ATOM 731 O O . VAL A 1 102 ? 2.882 16.073 -5.691 1.00 96.56 102 VAL A O 1
ATOM 734 N N . ALA A 1 103 ? 0.647 16.017 -5.956 1.00 95.44 103 ALA A N 1
ATOM 735 C CA . ALA A 1 103 ? 0.357 17.210 -5.174 1.00 95.44 103 ALA A CA 1
ATOM 736 C C . ALA A 1 103 ? -0.189 16.783 -3.809 1.00 95.44 103 ALA A C 1
ATOM 738 O O . ALA A 1 103 ? -1.209 16.104 -3.733 1.00 95.44 103 ALA A O 1
ATOM 739 N N . ASN A 1 104 ? 0.496 17.176 -2.737 1.00 96.06 104 ASN A N 1
ATOM 740 C CA . ASN A 1 104 ? 0.119 16.801 -1.380 1.00 96.06 104 ASN A CA 1
ATOM 741 C C . ASN A 1 104 ? -0.639 17.932 -0.681 1.00 96.06 104 ASN A C 1
ATOM 743 O O . ASN A 1 104 ? -0.196 19.082 -0.676 1.00 96.06 104 ASN A O 1
ATOM 747 N N . LEU A 1 105 ? -1.760 17.582 -0.051 1.00 96.44 105 LEU A N 1
ATOM 748 C CA . LEU A 1 105 ? -2.438 18.438 0.919 1.00 96.44 105 LEU A CA 1
ATOM 749 C C . LEU A 1 105 ? -1.717 18.384 2.277 1.00 96.44 105 LEU A C 1
ATOM 751 O O . LEU A 1 105 ? -0.857 17.536 2.514 1.00 96.44 105 LEU A O 1
ATOM 755 N N . THR A 1 106 ? -2.062 19.287 3.195 1.00 96.50 106 THR A N 1
ATOM 756 C CA . THR A 1 106 ? -1.427 19.367 4.520 1.00 96.50 106 THR A CA 1
ATOM 757 C C . THR A 1 106 ? -1.454 18.025 5.264 1.00 96.50 106 THR A C 1
ATOM 759 O O . THR A 1 106 ? -2.503 17.388 5.389 1.00 96.50 106 THR A O 1
ATOM 762 N N . GLY A 1 107 ? -0.286 17.605 5.763 1.00 92.69 107 GLY A N 1
ATOM 763 C CA . GLY A 1 107 ? -0.090 16.351 6.504 1.00 92.69 107 GLY A CA 1
ATOM 764 C C . GLY A 1 107 ? -0.048 15.083 5.639 1.00 92.69 107 GLY A C 1
ATOM 765 O O . GLY A 1 107 ? 0.088 13.984 6.170 1.00 92.69 107 GLY A O 1
ATOM 766 N N . ARG A 1 108 ? -0.168 15.212 4.315 1.00 95.81 108 ARG A N 1
ATOM 767 C CA . ARG A 1 108 ? -0.070 14.103 3.360 1.00 95.81 108 ARG A CA 1
ATOM 768 C C . ARG A 1 108 ? 1.311 14.109 2.719 1.00 95.81 108 ARG A C 1
ATOM 770 O O . ARG A 1 108 ? 1.849 15.175 2.418 1.00 95.81 108 ARG A O 1
ATOM 777 N N . HIS A 1 109 ? 1.893 12.931 2.510 1.00 97.25 109 HIS A N 1
ATOM 778 C CA . HIS A 1 109 ? 3.225 12.800 1.911 1.00 97.25 109 HIS A CA 1
ATOM 779 C C . HIS A 1 109 ? 3.294 11.687 0.858 1.00 97.25 109 HIS A C 1
ATOM 781 O O . HIS A 1 109 ? 4.346 11.060 0.697 1.00 97.25 109 HIS A O 1
ATOM 787 N N . ALA A 1 110 ? 2.197 11.484 0.119 1.00 97.44 110 ALA A N 1
ATOM 788 C CA . ALA A 1 110 ? 2.119 10.541 -0.989 1.00 97.44 110 ALA A CA 1
ATOM 789 C C . ALA A 1 110 ? 3.282 10.716 -1.968 1.00 97.44 110 ALA A C 1
ATOM 791 O O . ALA A 1 110 ? 3.742 11.835 -2.244 1.00 97.44 110 ALA A O 1
ATOM 792 N N . LYS A 1 111 ? 3.778 9.579 -2.461 1.00 98.31 111 LYS A N 1
ATOM 793 C CA . LYS A 1 111 ? 4.975 9.506 -3.298 1.00 98.31 111 LYS A CA 1
ATOM 794 C C . LYS A 1 111 ? 4.622 9.422 -4.777 1.00 98.31 111 LYS A C 1
ATOM 796 O O . LYS A 1 111 ? 3.662 8.733 -5.123 1.00 98.31 111 LYS A O 1
ATOM 801 N N . PRO A 1 112 ? 5.380 10.103 -5.652 1.00 98.25 112 PRO A N 1
ATOM 802 C CA . PRO A 1 112 ? 5.317 9.826 -7.077 1.00 98.25 112 PRO A CA 1
ATOM 803 C C . PRO A 1 112 ? 5.884 8.437 -7.374 1.00 98.25 112 PRO A C 1
ATOM 805 O O . PRO A 1 112 ? 6.720 7.925 -6.628 1.00 98.25 112 PRO A O 1
ATOM 808 N N . THR A 1 113 ? 5.466 7.863 -8.495 1.00 98.56 113 THR A N 1
ATOM 809 C CA . THR A 1 113 ? 6.098 6.662 -9.043 1.00 98.56 113 THR A CA 1
ATOM 810 C C . THR A 1 113 ? 7.358 7.060 -9.796 1.00 98.56 113 THR A C 1
ATOM 812 O O . THR A 1 113 ? 7.316 7.879 -10.716 1.00 98.56 113 THR A O 1
ATOM 815 N N . THR A 1 114 ? 8.484 6.487 -9.385 1.00 97.44 114 THR A N 1
ATOM 816 C CA . THR A 1 114 ? 9.808 6.732 -9.975 1.00 97.44 114 THR A CA 1
ATOM 817 C C . THR A 1 114 ? 10.555 5.435 -10.255 1.00 97.44 114 THR A C 1
ATOM 819 O O . THR A 1 114 ? 11.769 5.475 -10.439 1.00 97.44 114 THR A O 1
ATOM 822 N N . ILE A 1 115 ? 9.872 4.289 -10.181 1.00 97.00 115 ILE A N 1
ATOM 823 C CA . ILE A 1 115 ? 10.517 2.999 -10.380 1.00 97.00 115 ILE A CA 1
ATOM 824 C C . ILE A 1 115 ? 11.078 2.900 -11.800 1.00 97.00 115 ILE A C 1
ATOM 826 O O . ILE A 1 115 ? 10.394 3.225 -12.775 1.00 97.00 115 ILE A O 1
ATOM 830 N N . GLU A 1 116 ? 12.315 2.436 -11.890 1.00 95.56 116 GLU A N 1
ATOM 831 C CA . GLU A 1 116 ? 13.022 2.161 -13.134 1.00 95.56 116 GLU A CA 1
ATOM 832 C C . GLU A 1 116 ? 13.742 0.817 -13.001 1.00 95.56 116 GLU A C 1
ATOM 834 O O . GLU A 1 116 ? 14.346 0.541 -11.963 1.00 95.56 116 GLU A O 1
ATOM 839 N N . PHE A 1 117 ? 13.653 -0.033 -14.024 1.00 95.06 117 PHE A N 1
ATOM 840 C CA . PHE A 1 117 ? 14.266 -1.365 -14.032 1.00 95.06 117 PHE A CA 1
ATOM 841 C C . PHE A 1 117 ? 14.527 -1.864 -15.458 1.00 95.06 117 PHE A C 1
ATOM 843 O O . PHE A 1 117 ? 13.909 -1.397 -16.411 1.00 95.06 117 PHE A O 1
ATOM 850 N N . ASP A 1 118 ? 15.414 -2.846 -15.613 1.00 92.69 118 ASP A N 1
ATOM 851 C CA . ASP A 1 118 ? 15.536 -3.656 -16.829 1.00 92.69 118 ASP A CA 1
ATOM 852 C C . ASP A 1 118 ? 14.617 -4.887 -16.708 1.00 92.69 118 ASP A C 1
ATOM 854 O O . ASP A 1 118 ? 14.843 -5.711 -15.815 1.00 92.69 118 ASP A O 1
ATOM 858 N N . PRO A 1 119 ? 13.605 -5.066 -17.581 1.00 91.81 119 PRO A N 1
ATOM 859 C CA . PRO A 1 119 ? 12.729 -6.239 -17.556 1.00 91.81 119 PRO A CA 1
ATOM 860 C C . PRO A 1 119 ? 13.474 -7.580 -17.618 1.00 91.81 119 PRO A C 1
ATOM 862 O O . PRO A 1 119 ? 13.022 -8.559 -17.032 1.00 91.81 119 PRO A O 1
ATOM 865 N N . ALA A 1 120 ? 14.630 -7.637 -18.290 1.00 90.81 120 ALA A N 1
ATOM 866 C CA . ALA A 1 120 ? 15.429 -8.858 -18.395 1.00 90.81 120 ALA A CA 1
ATOM 867 C C . ALA A 1 120 ? 16.275 -9.138 -17.141 1.00 90.81 120 ALA A C 1
ATOM 869 O O . ALA A 1 120 ? 16.811 -10.236 -16.986 1.00 90.81 120 ALA A O 1
ATOM 870 N N . ASN A 1 121 ? 16.433 -8.148 -16.258 1.00 91.62 121 ASN A N 1
ATOM 871 C CA . ASN A 1 121 ? 17.314 -8.230 -15.101 1.00 91.62 121 ASN A CA 1
ATOM 872 C C . ASN A 1 121 ? 16.798 -7.385 -13.924 1.00 91.62 121 ASN A C 1
ATOM 874 O O . ASN A 1 121 ? 17.527 -6.579 -13.338 1.00 91.62 121 ASN A O 1
ATOM 878 N N . PHE A 1 122 ? 15.521 -7.570 -13.581 1.00 93.75 122 PHE A N 1
ATOM 879 C CA . PHE A 1 122 ? 14.803 -6.739 -12.614 1.00 93.75 122 PHE A CA 1
ATOM 880 C C . PHE A 1 122 ? 15.545 -6.600 -11.277 1.00 93.75 122 PHE A C 1
ATOM 882 O O . PHE A 1 122 ? 15.904 -5.500 -10.867 1.00 93.75 122 PHE A O 1
ATOM 889 N N . ALA A 1 123 ? 15.842 -7.726 -10.623 1.00 93.12 123 ALA A N 1
ATOM 890 C CA . ALA A 1 123 ? 16.339 -7.762 -9.246 1.00 93.12 123 ALA A CA 1
ATOM 891 C C . ALA A 1 123 ? 17.668 -7.020 -9.021 1.00 93.12 123 ALA A C 1
ATOM 893 O O . ALA A 1 123 ? 17.944 -6.607 -7.898 1.00 93.12 123 ALA A O 1
ATOM 894 N N . SER A 1 124 ? 18.496 -6.866 -10.061 1.00 92.50 124 SER A N 1
ATOM 895 C CA . SER A 1 124 ? 19.787 -6.170 -9.958 1.00 92.50 124 SER A CA 1
ATOM 896 C C . SER A 1 124 ? 19.773 -4.741 -10.505 1.00 92.50 124 SER A C 1
ATOM 898 O O . SER A 1 124 ? 20.761 -4.025 -10.348 1.00 92.50 124 SER A O 1
ATOM 900 N N . THR A 1 125 ? 18.678 -4.325 -11.145 1.00 94.44 125 THR A N 1
ATOM 901 C CA . THR A 1 125 ? 18.569 -3.023 -11.822 1.00 94.44 125 THR A CA 1
ATOM 902 C C . THR A 1 125 ? 17.459 -2.141 -11.272 1.00 94.44 125 THR A C 1
ATOM 904 O O . THR A 1 125 ? 17.491 -0.935 -11.508 1.00 94.44 125 THR A O 1
ATOM 907 N N . VAL A 1 126 ? 16.495 -2.714 -10.546 1.00 96.38 126 VAL A N 1
ATOM 908 C CA . VAL A 1 126 ? 15.379 -1.967 -9.975 1.00 96.38 126 VAL A CA 1
ATOM 909 C C . VAL A 1 126 ? 15.872 -0.887 -9.019 1.00 96.38 126 VAL A C 1
ATOM 911 O O . VAL A 1 126 ? 16.657 -1.129 -8.102 1.00 96.3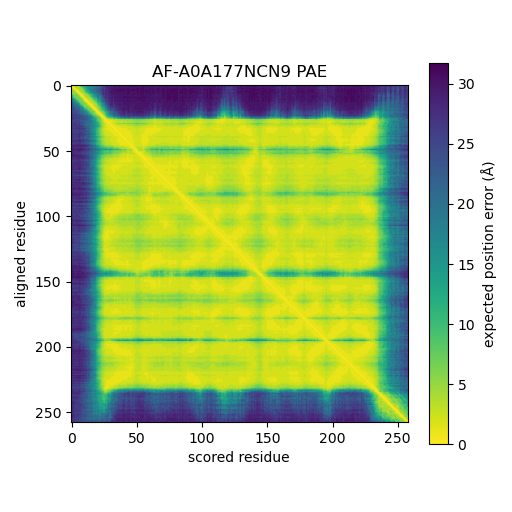8 126 VAL A O 1
ATOM 914 N N . THR A 1 127 ? 15.382 0.325 -9.237 1.00 96.38 127 THR A N 1
ATOM 915 C CA . THR A 1 127 ? 15.593 1.478 -8.364 1.00 96.38 127 THR A CA 1
ATOM 916 C C . THR A 1 127 ? 14.320 2.315 -8.310 1.00 96.38 127 THR A C 1
ATOM 918 O O . THR A 1 127 ? 13.464 2.211 -9.187 1.00 96.38 127 THR A O 1
ATOM 921 N N . GLY A 1 128 ? 14.179 3.159 -7.287 1.00 97.25 128 GLY A N 1
ATOM 922 C CA . GLY A 1 128 ? 12.988 3.991 -7.108 1.00 97.25 128 GLY A CA 1
ATOM 923 C C . GLY A 1 128 ? 11.833 3.245 -6.439 1.00 97.25 128 GLY A C 1
ATOM 924 O O . GLY A 1 128 ? 12.038 2.231 -5.778 1.00 97.25 128 GLY A O 1
ATOM 925 N N . VAL A 1 129 ? 10.622 3.795 -6.560 1.00 98.38 129 VAL A N 1
ATOM 926 C CA . VAL A 1 129 ? 9.431 3.314 -5.840 1.00 98.38 129 VAL A CA 1
ATOM 927 C C . VAL A 1 129 ? 8.188 3.366 -6.725 1.00 98.38 129 VAL A C 1
ATOM 929 O O . VAL A 1 129 ? 8.107 4.192 -7.641 1.00 98.38 129 VAL A O 1
ATOM 932 N N . ILE A 1 130 ? 7.195 2.529 -6.424 1.00 98.81 130 ILE A N 1
ATOM 933 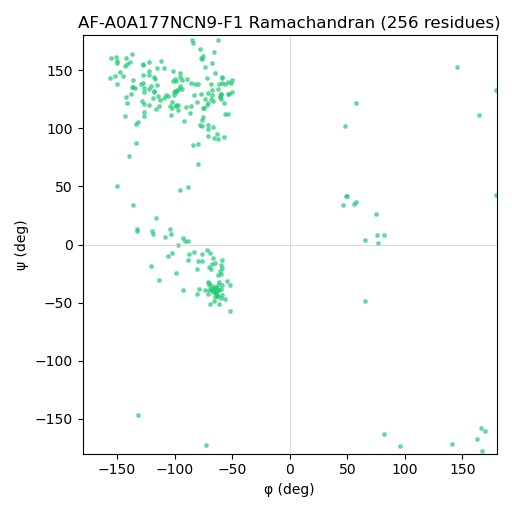C CA . ILE A 1 130 ? 5.831 2.684 -6.949 1.00 98.81 130 ILE A CA 1
ATOM 934 C C . ILE A 1 130 ? 5.005 3.400 -5.884 1.00 98.81 130 ILE A C 1
ATOM 936 O O . ILE A 1 130 ? 4.812 2.882 -4.786 1.00 98.81 130 ILE A O 1
ATOM 940 N N . GLY A 1 131 ? 4.543 4.610 -6.192 1.00 98.75 131 GLY A N 1
ATOM 941 C CA . GLY A 1 131 ? 3.672 5.368 -5.301 1.00 98.75 131 GLY A CA 1
ATOM 942 C C . GLY A 1 131 ? 2.222 4.921 -5.447 1.00 98.75 131 GLY A C 1
ATOM 943 O O . GLY A 1 131 ? 1.757 4.721 -6.566 1.00 98.75 131 GLY A O 1
ATOM 944 N N . LEU A 1 132 ? 1.499 4.791 -4.340 1.00 98.81 132 LEU A N 1
ATOM 945 C CA . LEU A 1 132 ? 0.115 4.327 -4.293 1.00 98.81 132 LEU A CA 1
ATOM 946 C C . LEU A 1 132 ? -0.743 5.319 -3.499 1.00 98.81 132 LEU A C 1
ATOM 948 O O . LEU A 1 132 ? -0.461 5.599 -2.337 1.00 98.81 132 LEU A O 1
ATOM 952 N N . SER A 1 133 ? -1.805 5.842 -4.105 1.00 98.31 133 SER A N 1
ATOM 953 C CA . SER A 1 133 ? -2.782 6.706 -3.434 1.00 98.31 133 SER A CA 1
ATOM 954 C C . SER A 1 133 ? -3.968 5.906 -2.907 1.00 98.31 133 SER A C 1
ATOM 956 O O . SER A 1 133 ? -4.561 5.097 -3.621 1.00 98.31 133 SER A O 1
ATOM 958 N N . GLY A 1 134 ? -4.331 6.194 -1.662 1.00 98.38 134 GLY A N 1
ATOM 959 C CA . GLY A 1 134 ? -5.403 5.553 -0.904 1.00 98.38 134 GLY A CA 1
ATOM 960 C C . GLY A 1 134 ? -5.003 5.465 0.566 1.00 98.38 134 GLY A C 1
ATOM 961 O O . GLY A 1 134 ? -3.809 5.460 0.874 1.00 98.38 134 GLY A O 1
ATOM 962 N N . VAL A 1 135 ? -5.968 5.448 1.483 1.00 98.62 135 VAL A N 1
ATOM 963 C CA . VAL A 1 135 ? -5.698 5.433 2.927 1.00 98.62 135 VAL A CA 1
ATOM 964 C C . VAL A 1 135 ? -6.693 4.552 3.664 1.00 98.62 135 VAL A C 1
ATOM 966 O O . VAL A 1 135 ? -7.903 4.752 3.575 1.00 98.62 135 VAL A O 1
ATOM 969 N N . PHE A 1 136 ? -6.171 3.614 4.445 1.00 98.50 136 PHE A N 1
ATOM 970 C CA . PHE A 1 136 ? -6.913 2.942 5.497 1.00 98.50 136 PHE A CA 1
ATOM 971 C C . PHE A 1 136 ? -6.988 3.827 6.733 1.00 98.50 136 PHE A C 1
ATOM 973 O O . PHE A 1 136 ? -5.983 4.402 7.165 1.00 98.50 136 PHE A O 1
ATOM 980 N N . ARG A 1 137 ? -8.164 3.857 7.350 1.00 97.75 137 ARG A N 1
ATOM 981 C CA . ARG A 1 137 ? -8.330 4.271 8.735 1.00 97.75 137 ARG A CA 1
ATOM 982 C C . ARG A 1 137 ? -8.828 3.089 9.540 1.00 97.75 137 ARG A C 1
ATOM 984 O O . ARG A 1 137 ? -9.922 2.572 9.316 1.00 97.75 137 ARG A O 1
ATOM 991 N N . PHE A 1 138 ? -8.003 2.676 10.482 1.00 96.81 138 PHE A N 1
ATOM 992 C CA . PHE A 1 138 ? -8.311 1.598 11.398 1.00 96.81 138 PHE A CA 1
ATOM 993 C C . PHE A 1 138 ? -8.735 2.154 12.742 1.00 96.81 138 PHE A C 1
ATOM 995 O O . PHE A 1 138 ? -8.231 3.195 13.168 1.00 96.81 138 PHE A O 1
ATOM 1002 N N . ARG A 1 139 ? -9.603 1.419 13.429 1.00 94.69 139 ARG A N 1
ATOM 1003 C CA . ARG A 1 139 ? -9.799 1.557 14.869 1.00 94.69 139 ARG A CA 1
ATOM 1004 C C . ARG A 1 139 ? -8.957 0.538 15.606 1.00 94.69 139 ARG A C 1
ATOM 1006 O O . ARG A 1 139 ? -8.766 -0.563 15.102 1.00 94.69 139 ARG A O 1
ATOM 1013 N N . VAL A 1 140 ? -8.496 0.921 16.793 1.00 94.88 140 VAL A N 1
ATOM 1014 C CA . VAL A 1 140 ? -7.778 0.049 17.728 1.00 94.88 140 VAL A CA 1
ATOM 1015 C C . VAL A 1 140 ? -8.532 0.009 19.051 1.00 94.88 140 VAL A C 1
ATOM 1017 O O . VAL A 1 140 ? -8.925 1.063 19.563 1.00 94.88 140 VAL A O 1
ATOM 1020 N N . ASP A 1 141 ? -8.732 -1.180 19.618 1.00 92.75 141 ASP A N 1
ATOM 1021 C CA . ASP A 1 141 ? -9.516 -1.361 20.841 1.00 92.75 141 ASP A CA 1
ATOM 1022 C C . ASP A 1 141 ? -8.741 -1.011 22.114 1.00 92.75 141 ASP A C 1
ATOM 1024 O O . ASP A 1 141 ? -8.404 -1.830 22.962 1.00 92.75 141 ASP A O 1
ATOM 1028 N N . THR A 1 142 ? -8.484 0.277 22.263 1.00 90.06 142 THR A N 1
ATOM 1029 C CA . THR A 1 142 ? -7.848 0.865 23.437 1.00 90.06 142 THR A CA 1
ATOM 1030 C C . THR A 1 142 ? -8.871 1.250 24.527 1.00 90.06 142 THR A C 1
ATOM 1032 O O . THR A 1 142 ? -8.495 1.860 25.531 1.00 90.06 142 THR A O 1
ATOM 1035 N N . GLY A 1 143 ? -10.167 0.962 24.339 1.00 84.00 143 GLY A N 1
ATOM 1036 C CA . GLY A 1 143 ? -11.242 1.367 25.257 1.00 84.00 143 GLY A CA 1
ATOM 1037 C C . GLY A 1 143 ? -11.642 2.850 25.173 1.00 84.00 143 GLY A C 1
ATOM 1038 O O . GLY A 1 143 ? -12.421 3.330 25.993 1.00 84.00 143 GLY A O 1
ATOM 1039 N N . SER A 1 144 ? -11.122 3.586 24.185 1.00 83.69 144 SER A N 1
ATOM 1040 C CA . SER A 1 144 ? -11.494 4.976 23.875 1.00 83.69 144 SER A CA 1
ATOM 1041 C C . SER A 1 144 ? -11.991 5.106 22.432 1.00 83.69 144 SER A C 1
ATOM 1043 O O . SER A 1 144 ? -11.562 4.387 21.527 1.00 83.69 144 SER A O 1
ATOM 1045 N N . GLU A 1 145 ? -12.904 6.050 22.209 1.00 72.62 145 GLU A N 1
ATOM 1046 C CA . GLU A 1 145 ? -13.545 6.289 20.914 1.00 72.62 145 GLU A CA 1
ATOM 1047 C C . GLU A 1 145 ? -12.655 7.029 19.897 1.00 72.62 145 GLU A C 1
ATOM 1049 O O . GLU A 1 145 ? -13.006 7.093 18.718 1.00 72.62 145 GLU A O 1
ATOM 1054 N N . PHE A 1 146 ? -11.487 7.534 20.306 1.00 76.56 146 PHE A N 1
ATOM 1055 C CA . PHE A 1 146 ? -10.586 8.325 19.450 1.00 76.56 146 PHE A CA 1
ATOM 1056 C C . PHE A 1 146 ? -9.358 7.554 18.939 1.00 76.56 146 PHE A C 1
ATOM 1058 O O . PHE A 1 146 ? -8.451 8.141 18.352 1.00 76.56 146 PHE A O 1
ATOM 1065 N N . ASN A 1 147 ? -9.306 6.239 19.145 1.00 88.25 147 ASN A N 1
ATOM 1066 C CA . ASN A 1 147 ? -8.136 5.433 18.801 1.00 88.25 147 ASN A CA 1
ATOM 1067 C C . ASN A 1 147 ? -8.153 5.018 17.338 1.00 88.25 147 ASN A C 1
ATOM 1069 O O . ASN A 1 147 ? -8.642 3.942 16.985 1.00 88.25 147 ASN A O 1
ATOM 1073 N N . ARG A 1 148 ? -7.637 5.908 16.492 1.00 92.62 148 ARG A N 1
ATOM 1074 C CA . ARG A 1 148 ? -7.567 5.715 15.048 1.00 92.62 148 ARG A CA 1
ATOM 1075 C C . ARG A 1 148 ? -6.131 5.707 14.562 1.00 92.62 148 ARG A C 1
ATOM 1077 O O . ARG A 1 148 ? -5.300 6.479 15.036 1.00 92.62 148 ARG A O 1
ATOM 1084 N N . ILE A 1 149 ? -5.871 4.874 13.564 1.00 94.00 149 ILE A N 1
ATOM 1085 C CA . ILE A 1 149 ? -4.578 4.796 12.887 1.00 94.00 149 ILE A CA 1
ATOM 1086 C C . ILE A 1 149 ? -4.798 4.961 11.401 1.00 94.00 149 ILE A C 1
ATOM 1088 O O . ILE A 1 149 ? -5.661 4.310 10.815 1.00 94.00 149 ILE A O 1
ATOM 1092 N N . LEU A 1 150 ? -3.999 5.839 10.804 1.00 96.88 150 LEU A N 1
ATOM 1093 C CA . LEU A 1 150 ? -3.961 6.023 9.364 1.00 96.88 150 LEU A CA 1
ATOM 1094 C C . LEU A 1 150 ? -2.795 5.231 8.792 1.00 96.88 150 LEU A C 1
ATOM 1096 O O . LEU A 1 150 ? -1.675 5.319 9.293 1.00 96.88 150 LEU A O 1
ATOM 1100 N N . SER A 1 151 ? -3.061 4.484 7.731 1.00 97.88 151 SER A N 1
ATOM 1101 C CA . SER A 1 151 ? -2.035 3.783 6.972 1.00 97.88 151 SER A CA 1
ATOM 1102 C C . SER A 1 151 ? -2.378 3.869 5.493 1.00 97.88 151 SER A C 1
ATOM 1104 O O . SER A 1 151 ? -3.468 3.486 5.079 1.00 97.88 151 SER A O 1
ATOM 1106 N N . GLY A 1 152 ? -1.487 4.431 4.689 1.00 98.25 152 GLY A N 1
ATOM 1107 C CA . GLY A 1 152 ? -1.759 4.656 3.278 1.00 98.25 152 GLY A CA 1
ATOM 1108 C C . GLY A 1 152 ? -0.716 5.529 2.616 1.00 98.25 152 GLY A C 1
ATOM 1109 O O . GLY A 1 152 ? 0.393 5.698 3.130 1.00 98.25 152 GLY A O 1
ATOM 1110 N N . ASP A 1 153 ? -1.092 6.110 1.478 1.00 98.31 153 ASP A N 1
ATOM 1111 C CA . ASP A 1 153 ? -0.183 6.883 0.631 1.00 98.31 153 ASP A CA 1
ATOM 1112 C C . ASP A 1 153 ? 1.120 6.123 0.368 1.00 98.31 153 ASP A C 1
ATOM 1114 O O . ASP A 1 153 ? 2.222 6.668 0.483 1.00 98.31 153 ASP A O 1
ATOM 1118 N N . TYR A 1 154 ? 0.987 4.823 0.113 1.00 98.81 154 TYR A N 1
ATOM 1119 C CA . TYR A 1 154 ? 2.104 3.910 0.212 1.00 98.81 154 TYR A CA 1
ATOM 1120 C C . TYR A 1 154 ? 3.188 4.202 -0.824 1.00 98.81 154 TYR A C 1
ATOM 1122 O O . TYR A 1 154 ? 2.917 4.587 -1.961 1.00 98.81 154 TYR A O 1
ATOM 1130 N N . ALA A 1 155 ? 4.431 3.946 -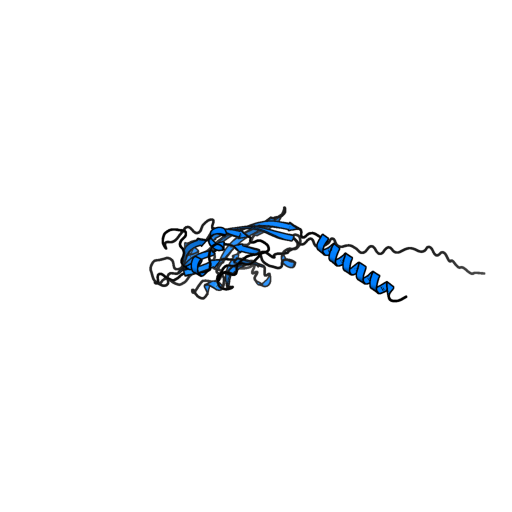0.438 1.00 98.81 155 ALA A N 1
ATOM 1131 C CA . ALA A 1 155 ? 5.491 3.611 -1.371 1.00 98.81 155 ALA A CA 1
ATOM 1132 C C . ALA A 1 155 ? 5.709 2.100 -1.321 1.00 98.81 155 ALA A C 1
ATOM 1134 O O . ALA A 1 155 ? 5.975 1.543 -0.255 1.00 98.81 155 ALA A O 1
ATOM 1135 N N . LEU A 1 156 ? 5.583 1.443 -2.469 1.00 98.88 156 LEU A N 1
ATOM 1136 C CA . LEU A 1 156 ? 6.036 0.076 -2.660 1.00 98.88 156 LEU A CA 1
ATOM 1137 C C . LEU A 1 156 ? 7.515 0.120 -3.055 1.00 98.88 156 LEU A C 1
ATOM 1139 O O . LEU A 1 156 ? 7.870 0.640 -4.118 1.00 98.88 156 LEU A O 1
ATOM 1143 N N . GLU A 1 157 ? 8.362 -0.395 -2.171 1.00 98.69 157 GLU A N 1
ATOM 1144 C CA . GLU A 1 157 ? 9.820 -0.346 -2.283 1.00 98.69 157 GLU A CA 1
ATOM 1145 C C . GLU A 1 157 ? 10.392 -1.767 -2.390 1.00 98.69 157 GLU A C 1
ATOM 1147 O O . GLU A 1 157 ? 9.890 -2.686 -1.737 1.00 98.69 157 GLU A O 1
ATOM 1152 N N . TYR A 1 158 ? 11.438 -1.933 -3.204 1.00 98.44 158 TYR A N 1
ATOM 1153 C CA . TYR A 1 158 ? 12.196 -3.178 -3.340 1.00 98.44 158 TYR A CA 1
ATOM 1154 C C . TYR A 1 158 ? 13.565 -3.034 -2.675 1.00 98.44 158 TYR A C 1
ATOM 1156 O O . TYR A 1 158 ? 14.323 -2.119 -2.998 1.00 98.44 158 TYR A O 1
ATOM 1164 N N . ASP A 1 159 ? 13.906 -3.978 -1.806 1.00 97.38 159 ASP A N 1
ATOM 1165 C CA . ASP A 1 159 ? 15.229 -4.120 -1.213 1.00 97.38 159 ASP A CA 1
ATOM 1166 C C . ASP A 1 159 ? 15.584 -5.605 -1.069 1.00 97.38 159 ASP A C 1
ATOM 1168 O O . ASP A 1 159 ? 15.020 -6.336 -0.249 1.00 97.38 159 ASP A O 1
ATOM 1172 N N . ALA A 1 160 ? 16.554 -6.053 -1.868 1.00 96.25 160 ALA A N 1
ATOM 1173 C CA . ALA A 1 160 ? 17.012 -7.438 -1.878 1.00 96.25 160 ALA A CA 1
ATOM 1174 C C . ALA A 1 160 ? 17.572 -7.904 -0.521 1.00 96.25 160 ALA A C 1
ATOM 1176 O O . ALA A 1 160 ? 17.570 -9.105 -0.256 1.00 96.25 160 ALA A O 1
ATOM 1177 N N . ALA A 1 161 ? 18.023 -6.987 0.343 1.00 95.81 161 ALA A N 1
ATOM 1178 C CA . ALA A 1 161 ? 18.523 -7.327 1.673 1.00 95.81 161 ALA A CA 1
ATOM 1179 C C . ALA A 1 161 ? 17.417 -7.802 2.634 1.00 95.81 161 ALA A C 1
ATOM 1181 O O . ALA A 1 161 ? 17.724 -8.466 3.621 1.00 95.81 161 ALA A O 1
ATOM 1182 N N . ASN A 1 162 ? 16.148 -7.498 2.341 1.00 92.25 162 ASN A N 1
ATOM 1183 C CA . ASN A 1 162 ? 15.002 -7.880 3.173 1.00 92.25 162 ASN A CA 1
ATOM 1184 C C . ASN A 1 162 ? 14.432 -9.266 2.847 1.00 92.25 162 ASN A C 1
ATOM 1186 O O . ASN A 1 162 ? 13.551 -9.747 3.561 1.00 92.25 162 ASN A O 1
ATOM 1190 N N . MET A 1 163 ? 14.903 -9.898 1.771 1.00 95.75 163 MET A N 1
ATOM 1191 C CA . MET A 1 163 ? 14.398 -11.192 1.336 1.00 95.75 163 MET A CA 1
ATOM 1192 C C . MET A 1 163 ? 14.840 -12.306 2.291 1.00 95.75 163 MET A C 1
ATOM 1194 O O . MET A 1 163 ? 16.028 -12.469 2.568 1.00 95.75 163 MET A O 1
ATOM 1198 N N . ASP A 1 164 ? 13.885 -13.130 2.714 1.00 96.12 164 ASP A N 1
ATOM 1199 C CA . ASP A 1 164 ? 14.133 -14.358 3.465 1.00 96.12 164 ASP A CA 1
ATOM 1200 C C . ASP A 1 164 ? 13.309 -15.506 2.870 1.00 96.12 164 ASP A C 1
ATOM 1202 O O . ASP A 1 164 ? 12.103 -15.640 3.082 1.00 96.12 164 ASP A O 1
ATOM 1206 N N . GLY A 1 165 ? 13.995 -16.369 2.118 1.00 91.94 165 GLY A N 1
ATOM 1207 C CA . GLY A 1 165 ? 13.371 -17.507 1.448 1.00 91.94 165 GLY A CA 1
ATOM 1208 C C . GLY A 1 165 ? 12.842 -18.587 2.396 1.00 91.94 165 GLY A C 1
ATOM 1209 O O . GLY A 1 165 ? 12.041 -19.405 1.959 1.00 91.94 165 GLY A O 1
ATOM 1210 N N . ALA A 1 166 ? 13.260 -18.614 3.669 1.00 95.31 166 ALA A N 1
ATOM 1211 C CA . ALA A 1 166 ? 12.780 -19.609 4.628 1.00 95.31 166 ALA A CA 1
ATOM 1212 C C . ALA A 1 166 ? 11.383 -19.269 5.167 1.00 95.31 166 ALA A C 1
ATOM 1214 O O . ALA A 1 166 ? 10.561 -20.167 5.343 1.00 95.31 166 ALA A O 1
ATOM 1215 N N . SER A 1 167 ? 11.114 -17.984 5.409 1.00 95.19 167 SER A N 1
ATOM 1216 C CA . SER A 1 167 ? 9.800 -17.489 5.840 1.00 95.19 167 SER A CA 1
ATOM 1217 C C . SER A 1 167 ? 8.861 -17.151 4.679 1.00 95.19 167 SER A C 1
ATOM 1219 O O . SER A 1 167 ? 7.670 -16.949 4.896 1.00 95.19 167 SER A O 1
ATOM 1221 N N . GLY A 1 168 ? 9.382 -17.073 3.450 1.00 96.56 168 GLY A N 1
ATOM 1222 C CA . GLY A 1 168 ? 8.638 -16.586 2.286 1.00 96.56 168 GLY A CA 1
ATOM 1223 C C . GLY A 1 168 ? 8.600 -15.058 2.190 1.00 96.56 168 GLY A C 1
ATOM 1224 O O . GLY A 1 168 ? 7.899 -14.519 1.331 1.00 96.56 168 GLY A O 1
ATOM 1225 N N . ARG A 1 169 ? 9.348 -14.339 3.038 1.00 97.75 169 ARG A N 1
ATOM 1226 C CA . ARG A 1 169 ? 9.450 -12.878 2.987 1.00 97.75 169 ARG A CA 1
ATOM 1227 C C . ARG A 1 169 ? 10.149 -12.445 1.704 1.00 97.75 169 ARG A C 1
ATOM 1229 O O . ARG A 1 169 ? 11.281 -12.844 1.422 1.00 97.75 169 ARG A O 1
ATOM 1236 N N . SER A 1 170 ? 9.482 -11.601 0.927 1.00 97.94 170 SER A N 1
ATOM 1237 C CA . SER A 1 170 ? 10.044 -11.049 -0.302 1.00 97.94 170 SER A CA 1
ATOM 1238 C C . SER A 1 170 ? 10.915 -9.818 -0.033 1.00 97.94 170 SER A C 1
ATOM 1240 O O . SER A 1 170 ? 10.956 -9.275 1.069 1.00 97.94 170 SER A O 1
ATOM 1242 N N . ALA A 1 171 ? 11.578 -9.340 -1.083 1.00 97.75 171 ALA A N 1
ATOM 1243 C CA . ALA A 1 171 ? 12.283 -8.062 -1.086 1.00 97.75 171 ALA A CA 1
ATOM 1244 C C . ALA A 1 171 ? 11.343 -6.835 -1.098 1.00 97.75 171 ALA A C 1
ATOM 1246 O O . ALA A 1 171 ? 11.820 -5.706 -1.041 1.00 97.75 171 ALA A O 1
ATOM 1247 N N . TRP A 1 172 ? 10.025 -7.025 -1.205 1.00 98.56 172 TRP A N 1
ATOM 1248 C CA . TRP A 1 172 ? 9.062 -5.933 -1.321 1.00 98.56 172 TRP A CA 1
ATOM 1249 C C . TRP A 1 172 ? 8.449 -5.536 0.021 1.00 98.56 172 TRP A C 1
ATOM 1251 O O . TRP A 1 172 ? 8.162 -6.373 0.881 1.00 98.56 172 TRP A O 1
ATOM 1261 N N . SER A 1 173 ? 8.198 -4.241 0.197 1.00 98.69 173 SER A N 1
ATOM 1262 C CA . SER A 1 173 ? 7.516 -3.699 1.377 1.00 98.69 173 SER A CA 1
ATOM 1263 C C . SER A 1 173 ? 6.674 -2.471 1.041 1.00 98.69 173 SER A C 1
ATOM 1265 O O . SER A 1 173 ? 7.026 -1.688 0.158 1.00 98.69 173 SER A O 1
ATOM 1267 N N . LEU A 1 174 ? 5.573 -2.292 1.775 1.00 98.81 174 LEU A N 1
ATOM 1268 C CA . LEU A 1 174 ? 4.723 -1.103 1.723 1.00 98.81 174 LEU A CA 1
ATOM 1269 C C . LEU A 1 174 ? 5.058 -0.165 2.881 1.00 98.81 174 LEU A C 1
ATOM 1271 O O . LEU A 1 174 ? 4.879 -0.505 4.056 1.00 98.81 174 LEU A O 1
ATOM 1275 N N . TYR A 1 175 ? 5.489 1.043 2.538 1.00 98.75 175 TYR A N 1
ATOM 1276 C CA . TYR A 1 175 ? 5.774 2.110 3.487 1.00 98.75 175 TYR A CA 1
ATOM 1277 C C . TYR A 1 175 ? 4.659 3.147 3.485 1.00 98.75 175 TYR A C 1
ATOM 1279 O O . TYR A 1 175 ? 4.405 3.779 2.464 1.00 98.75 175 TYR A O 1
ATOM 1287 N N . ASN A 1 176 ? 3.997 3.334 4.626 1.00 98.38 176 ASN A N 1
ATOM 1288 C CA . ASN A 1 176 ? 3.047 4.418 4.849 1.00 98.38 176 ASN A CA 1
ATOM 1289 C C . ASN A 1 176 ? 3.729 5.770 4.663 1.00 98.38 176 ASN A C 1
ATOM 1291 O O . ASN A 1 176 ? 4.866 5.950 5.101 1.00 98.38 176 ASN A O 1
ATOM 1295 N N . HIS A 1 177 ? 2.996 6.730 4.105 1.00 97.75 177 HIS A N 1
ATOM 1296 C CA . HIS A 1 177 ? 3.390 8.135 4.089 1.00 97.75 177 HIS A CA 1
ATOM 1297 C C . HIS A 1 177 ? 2.274 9.099 4.505 1.00 97.75 177 HIS A C 1
ATOM 1299 O O . HIS A 1 177 ? 2.417 10.315 4.348 1.00 97.75 177 HIS A O 1
ATOM 1305 N N . VAL A 1 178 ? 1.182 8.608 5.090 1.00 95.19 178 VAL A N 1
ATOM 1306 C CA . VAL A 1 178 ? 0.246 9.496 5.784 1.00 95.19 178 VAL A CA 1
ATOM 1307 C C . VAL A 1 178 ? 0.914 9.965 7.075 1.00 95.19 178 VAL A C 1
ATOM 1309 O O . VAL A 1 178 ? 1.287 9.145 7.914 1.00 95.19 178 VAL A O 1
ATOM 1312 N N . SER A 1 179 ? 1.092 11.280 7.225 1.00 88.19 179 SER A N 1
ATOM 1313 C CA . SER A 1 179 ? 1.788 11.955 8.334 1.00 88.19 179 SER A CA 1
ATOM 1314 C C . SER A 1 179 ? 3.298 11.674 8.462 1.00 88.19 179 SER A C 1
ATOM 1316 O O . SER A 1 179 ? 4.075 12.617 8.587 1.00 88.19 179 SER A O 1
ATOM 1318 N N . PHE A 1 180 ? 3.750 10.418 8.426 1.00 92.88 180 PHE A N 1
ATOM 1319 C CA . PHE A 1 180 ? 5.162 10.037 8.571 1.00 92.88 180 PHE A CA 1
ATOM 1320 C C . PHE A 1 180 ? 5.488 8.740 7.820 1.00 92.88 180 PHE A C 1
ATOM 1322 O O . PHE A 1 180 ? 4.597 7.966 7.483 1.00 92.88 180 PHE A O 1
ATOM 1329 N N . ARG A 1 181 ? 6.779 8.488 7.556 1.00 97.00 181 ARG A N 1
ATOM 1330 C CA . ARG A 1 181 ? 7.226 7.231 6.935 1.00 97.00 181 ARG A CA 1
ATOM 1331 C C . ARG A 1 181 ? 7.233 6.097 7.957 1.00 97.00 181 ARG A C 1
ATOM 1333 O O . ARG A 1 181 ? 7.861 6.241 9.000 1.00 97.00 181 ARG A O 1
ATOM 1340 N N . SER A 1 182 ? 6.614 4.967 7.633 1.00 97.75 182 SER A N 1
ATOM 1341 C CA . SER A 1 182 ? 6.659 3.758 8.467 1.00 97.75 182 SER A CA 1
ATOM 1342 C C . SER A 1 182 ? 6.400 2.503 7.638 1.00 97.75 182 SER A C 1
ATOM 1344 O O . SER A 1 182 ? 5.598 2.555 6.714 1.00 97.75 182 SER A O 1
ATOM 1346 N N . GLN A 1 183 ? 7.067 1.386 7.930 1.00 98.06 183 GLN A N 1
ATOM 1347 C CA . GLN A 1 183 ? 6.842 0.125 7.218 1.00 98.06 183 GLN A CA 1
ATOM 1348 C C . GLN A 1 183 ? 5.543 -0.518 7.699 1.00 98.06 183 GLN A C 1
ATOM 1350 O O . GLN A 1 183 ? 5.498 -1.112 8.774 1.00 98.06 183 GLN A O 1
ATOM 1355 N N . SER A 1 184 ? 4.477 -0.384 6.916 1.00 98.12 184 SER A N 1
ATOM 1356 C CA . SER A 1 184 ? 3.179 -0.950 7.281 1.00 98.12 184 SER A CA 1
ATOM 1357 C C . SER A 1 184 ? 3.110 -2.433 6.966 1.00 98.12 184 SER A C 1
ATOM 1359 O O . SER A 1 184 ? 2.642 -3.191 7.806 1.00 98.12 184 SER A O 1
ATOM 1361 N N . TYR A 1 185 ? 3.620 -2.865 5.809 1.00 98.69 185 TYR A N 1
ATOM 1362 C CA . TYR A 1 185 ? 3.565 -4.277 5.439 1.00 98.69 185 TYR A CA 1
ATOM 1363 C C . TYR A 1 185 ? 4.869 -4.777 4.826 1.00 98.69 185 TYR A C 1
ATOM 1365 O O . TYR A 1 185 ? 5.447 -4.132 3.950 1.00 98.69 185 TYR A O 1
ATOM 1373 N N . ASN A 1 186 ? 5.288 -5.958 5.267 1.00 98.56 186 ASN A N 1
ATOM 1374 C CA . ASN A 1 186 ? 6.204 -6.833 4.547 1.00 98.56 186 ASN A CA 1
ATOM 1375 C C . ASN A 1 186 ? 5.390 -7.692 3.580 1.00 98.56 186 ASN A C 1
ATOM 1377 O O . ASN A 1 186 ? 4.310 -8.157 3.943 1.00 98.56 186 ASN A O 1
ATOM 1381 N N . LEU A 1 187 ? 5.880 -7.906 2.358 1.00 98.75 187 LEU A N 1
ATOM 1382 C CA . LEU A 1 187 ? 5.158 -8.723 1.382 1.00 98.75 187 LEU A CA 1
ATOM 1383 C C . LEU A 1 187 ? 5.721 -10.142 1.360 1.00 98.75 187 LEU A C 1
ATOM 1385 O O . LEU A 1 187 ? 6.937 -10.328 1.258 1.00 98.75 187 LEU A O 1
ATOM 1389 N N . PHE A 1 188 ? 4.838 -11.131 1.432 1.00 98.81 188 PHE A N 1
ATOM 1390 C CA . PHE A 1 188 ? 5.185 -12.549 1.509 1.00 98.81 188 PHE A CA 1
ATOM 1391 C C . PHE A 1 188 ? 4.714 -13.304 0.276 1.00 98.81 188 PHE A C 1
ATOM 1393 O O . PHE A 1 188 ? 3.735 -12.917 -0.364 1.00 98.81 188 PHE A O 1
ATOM 1400 N N . ASN A 1 189 ? 5.434 -14.380 -0.048 1.00 98.19 189 ASN A N 1
ATOM 1401 C CA . ASN A 1 189 ? 5.096 -15.317 -1.117 1.00 98.19 189 ASN A CA 1
ATOM 1402 C C . ASN A 1 189 ? 4.791 -14.602 -2.443 1.00 98.19 189 ASN A C 1
ATOM 1404 O O . ASN A 1 189 ? 3.837 -14.927 -3.147 1.00 98.19 189 ASN A O 1
ATOM 1408 N N . VAL A 1 190 ? 5.602 -13.582 -2.750 1.00 98.44 190 VAL A N 1
ATOM 1409 C CA . VAL A 1 190 ? 5.356 -12.683 -3.874 1.00 98.44 190 VAL A CA 1
ATOM 1410 C C . VAL A 1 190 ? 5.654 -13.377 -5.195 1.00 98.44 190 VAL A C 1
ATOM 1412 O O . VAL A 1 190 ? 6.772 -13.833 -5.434 1.00 98.44 190 VAL A O 1
ATOM 1415 N N . VAL A 1 191 ? 4.662 -13.377 -6.078 1.00 98.25 191 VAL A N 1
ATOM 1416 C CA . VAL A 1 191 ? 4.814 -13.724 -7.489 1.00 98.25 191 VAL A CA 1
ATOM 1417 C C . VAL A 1 191 ? 4.961 -12.427 -8.274 1.00 98.25 191 VAL A C 1
ATOM 1419 O O . VAL A 1 191 ? 4.071 -11.580 -8.228 1.00 98.25 191 VAL A O 1
ATOM 1422 N N . LEU A 1 192 ? 6.091 -12.285 -8.967 1.00 97.44 192 LEU A N 1
ATOM 1423 C CA . LEU A 1 192 ? 6.370 -11.200 -9.906 1.00 97.44 192 LEU A CA 1
ATOM 1424 C C . LEU A 1 192 ? 6.276 -11.734 -11.328 1.00 97.44 192 LEU A C 1
ATOM 1426 O O . LEU A 1 192 ? 6.964 -12.700 -11.661 1.00 97.44 192 LEU A O 1
ATOM 1430 N N . ASP A 1 193 ? 5.483 -11.061 -12.151 1.00 97.38 193 ASP A N 1
ATOM 1431 C CA . ASP A 1 193 ? 5.420 -11.300 -13.585 1.00 97.38 193 ASP A CA 1
ATOM 1432 C C . ASP A 1 193 ? 5.650 -9.988 -14.347 1.00 97.38 193 ASP A C 1
ATOM 1434 O O . ASP A 1 193 ? 5.136 -8.933 -13.976 1.00 97.38 193 ASP A O 1
ATOM 1438 N N . ILE A 1 194 ? 6.493 -10.035 -15.378 1.00 95.06 194 ILE A N 1
ATOM 1439 C CA . ILE A 1 194 ? 6.816 -8.886 -16.232 1.00 95.06 194 ILE A CA 1
ATOM 1440 C C . ILE A 1 194 ? 6.681 -9.357 -17.671 1.00 95.06 194 ILE A C 1
ATOM 1442 O O . ILE A 1 194 ? 7.546 -10.064 -18.194 1.00 95.06 194 ILE A O 1
ATOM 1446 N N . HIS A 1 195 ? 5.604 -8.948 -18.327 1.00 90.88 195 HIS A N 1
ATOM 1447 C CA . HIS A 1 195 ? 5.300 -9.343 -19.696 1.00 90.88 195 HIS A CA 1
ATOM 1448 C C . HIS A 1 195 ? 4.508 -8.239 -20.395 1.00 90.88 195 HIS A C 1
ATOM 1450 O O . HIS A 1 195 ? 3.882 -7.422 -19.743 1.00 90.88 195 HIS A O 1
ATOM 1456 N N . ASP A 1 196 ? 4.557 -8.173 -21.727 1.00 85.06 196 ASP A N 1
ATOM 1457 C CA . ASP A 1 196 ? 3.645 -7.363 -22.557 1.00 85.06 196 ASP A CA 1
ATOM 1458 C C . ASP A 1 196 ? 3.395 -5.902 -22.117 1.00 85.06 196 ASP A C 1
ATOM 1460 O O . ASP A 1 196 ? 2.316 -5.349 -22.327 1.00 85.06 196 ASP A O 1
ATOM 1464 N N . GLY A 1 197 ? 4.401 -5.238 -21.538 1.00 90.94 197 GLY A N 1
ATOM 1465 C CA . GLY A 1 197 ? 4.246 -3.868 -21.040 1.00 90.94 197 GLY A CA 1
ATOM 1466 C C . GLY A 1 197 ? 3.457 -3.770 -19.731 1.00 90.94 197 GLY A C 1
ATOM 1467 O O . GLY A 1 197 ? 2.875 -2.723 -19.455 1.00 90.94 197 GLY A O 1
ATOM 1468 N N . SER A 1 198 ? 3.453 -4.824 -18.918 1.00 95.44 198 SER A N 1
ATOM 1469 C CA . SER A 1 198 ? 2.990 -4.828 -17.536 1.00 95.44 198 SER A CA 1
ATOM 1470 C C . SER A 1 198 ? 4.083 -5.280 -16.570 1.00 95.44 198 SER A C 1
ATOM 1472 O O . SER A 1 198 ? 5.067 -5.932 -16.934 1.00 95.44 198 SER A O 1
ATOM 1474 N N . LEU A 1 199 ? 3.908 -4.867 -15.319 1.00 97.31 199 LEU A N 1
ATOM 1475 C CA . LEU A 1 199 ? 4.546 -5.462 -14.155 1.00 97.31 199 LEU A CA 1
ATOM 1476 C C . LEU A 1 199 ? 3.425 -5.792 -13.180 1.00 97.31 199 LEU A C 1
ATOM 1478 O O . LEU A 1 199 ? 2.676 -4.903 -12.756 1.00 97.31 199 LEU A O 1
ATOM 1482 N N . ASP A 1 200 ? 3.335 -7.067 -12.844 1.00 98.31 200 ASP A N 1
ATOM 1483 C CA . ASP A 1 200 ? 2.300 -7.656 -12.019 1.00 98.31 200 ASP A CA 1
ATOM 1484 C C . ASP A 1 200 ? 2.926 -8.250 -10.759 1.00 98.31 200 ASP A C 1
ATOM 1486 O O . ASP A 1 200 ? 3.923 -8.970 -10.817 1.00 98.31 200 ASP A O 1
ATOM 1490 N N . LEU A 1 201 ? 2.349 -7.932 -9.601 1.00 98.56 201 LEU A N 1
ATOM 1491 C CA . LEU A 1 201 ? 2.739 -8.518 -8.320 1.00 98.56 201 LEU A CA 1
ATOM 1492 C C . LEU A 1 201 ? 1.510 -9.085 -7.624 1.00 98.56 201 LEU A C 1
ATOM 1494 O O . LEU A 1 201 ? 0.466 -8.444 -7.571 1.00 98.56 201 LEU A O 1
ATOM 1498 N N . SER A 1 202 ? 1.635 -10.251 -7.011 1.00 98.81 202 SER A N 1
ATOM 1499 C CA . SER A 1 202 ? 0.614 -10.767 -6.095 1.00 98.81 202 SER A CA 1
ATOM 1500 C C . SER A 1 202 ? 1.266 -11.492 -4.934 1.00 98.81 202 SER A C 1
ATOM 1502 O O . SER A 1 202 ? 2.392 -11.968 -5.063 1.00 98.81 202 SER A O 1
ATOM 1504 N N . GLY A 1 203 ? 0.584 -11.547 -3.796 1.00 98.75 203 GLY A N 1
ATOM 1505 C CA . GLY A 1 203 ? 1.109 -12.208 -2.609 1.00 98.75 203 GLY A CA 1
ATOM 1506 C C . GLY A 1 203 ? 0.324 -11.863 -1.355 1.00 98.75 203 GLY A C 1
ATOM 1507 O O . GLY A 1 203 ? -0.832 -11.436 -1.405 1.00 98.75 203 GLY A O 1
ATOM 1508 N N . GLU A 1 204 ? 0.982 -12.041 -0.221 1.00 98.88 204 GLU A N 1
ATOM 1509 C CA . GLU A 1 204 ? 0.408 -11.888 1.110 1.00 98.88 204 GLU A CA 1
ATOM 1510 C C . GLU A 1 204 ? 0.947 -10.635 1.810 1.00 98.88 204 GLU A C 1
ATOM 1512 O O . GLU A 1 204 ? 2.059 -10.173 1.542 1.00 98.88 204 GLU A O 1
ATOM 1517 N N . LEU A 1 205 ? 0.138 -10.075 2.709 1.00 98.75 205 LEU A N 1
ATOM 1518 C CA . LEU A 1 205 ? 0.469 -8.908 3.523 1.00 98.75 205 LEU A CA 1
ATOM 1519 C C . LEU A 1 205 ? 0.816 -9.368 4.936 1.00 98.75 205 LEU A C 1
ATOM 1521 O O . LEU A 1 205 ? -0.070 -9.805 5.666 1.00 98.75 205 LEU A O 1
ATOM 1525 N N . GLY A 1 206 ? 2.080 -9.239 5.328 1.00 98.62 206 GLY A N 1
ATOM 1526 C CA . GLY A 1 206 ? 2.527 -9.423 6.706 1.00 98.62 206 GLY A CA 1
ATOM 1527 C C . GLY A 1 206 ? 2.698 -8.084 7.419 1.00 98.62 206 GLY A C 1
ATOM 1528 O O . GLY A 1 206 ? 3.161 -7.124 6.800 1.00 98.62 206 GLY A O 1
ATOM 1529 N N . LEU A 1 207 ? 2.351 -7.984 8.706 1.00 98.38 207 LEU A N 1
ATOM 1530 C CA . LEU A 1 207 ? 2.541 -6.737 9.461 1.00 98.38 207 LEU A CA 1
ATOM 1531 C C . LEU A 1 207 ? 4.017 -6.314 9.510 1.00 98.38 207 LEU A C 1
ATOM 1533 O O . LEU A 1 207 ? 4.898 -7.089 9.877 1.00 98.38 207 LEU A O 1
ATOM 1537 N N . GLY A 1 208 ? 4.289 -5.060 9.161 1.00 97.69 208 GLY A N 1
ATOM 1538 C CA . GLY A 1 208 ? 5.606 -4.449 9.302 1.00 97.69 208 GLY A CA 1
ATOM 1539 C C . GLY A 1 208 ? 5.855 -3.877 10.701 1.00 97.69 208 GLY A C 1
ATOM 1540 O O . GLY A 1 208 ? 4.964 -3.817 11.548 1.00 97.69 208 GLY A O 1
ATOM 1541 N N . GLU A 1 209 ? 7.076 -3.382 10.919 1.00 96.50 209 GLU A N 1
ATOM 1542 C CA . GLU A 1 209 ? 7.499 -2.750 12.183 1.00 96.50 209 GLU A CA 1
ATOM 1543 C C . GLU A 1 209 ? 6.681 -1.512 12.574 1.00 96.50 209 GLU A C 1
ATOM 1545 O O . GLU A 1 209 ? 6.671 -1.098 13.732 1.00 96.50 209 GLU A O 1
ATOM 1550 N N . GLY A 1 210 ? 5.957 -0.920 11.622 1.00 95.38 210 GLY A N 1
ATOM 1551 C CA . GLY A 1 210 ? 5.077 0.208 11.881 1.00 95.38 210 GLY A CA 1
ATOM 1552 C C . GLY A 1 210 ? 3.990 -0.083 12.907 1.00 95.38 210 GLY A C 1
ATOM 1553 O O . GLY A 1 210 ? 3.488 0.858 13.511 1.00 95.38 210 GLY A O 1
ATOM 1554 N N . TYR A 1 211 ? 3.673 -1.354 13.154 1.00 95.94 211 TYR A N 1
ATOM 1555 C CA . TYR A 1 211 ? 2.672 -1.784 14.127 1.00 95.94 211 TYR A CA 1
ATOM 1556 C C . TYR A 1 211 ? 3.254 -2.186 15.494 1.00 95.94 211 TYR A C 1
ATOM 1558 O O . TYR A 1 211 ? 2.489 -2.480 16.410 1.00 95.94 211 TYR A O 1
ATOM 1566 N N . ASP A 1 212 ? 4.577 -2.127 15.697 1.00 95.12 212 ASP A N 1
ATOM 1567 C CA . ASP A 1 212 ? 5.215 -2.524 16.966 1.00 95.12 212 ASP A CA 1
ATOM 1568 C C . ASP A 1 212 ? 4.693 -1.708 18.166 1.00 95.12 212 ASP A C 1
ATOM 1570 O O . ASP A 1 212 ? 4.522 -2.230 19.267 1.00 95.12 212 ASP A O 1
ATOM 1574 N N . HIS A 1 213 ? 4.379 -0.425 17.951 1.00 90.88 213 HIS A N 1
ATOM 1575 C CA . HIS A 1 213 ? 3.830 0.468 18.981 1.00 90.88 213 HIS A CA 1
ATOM 1576 C C . HIS A 1 213 ? 2.418 0.082 19.451 1.00 90.88 213 HIS A C 1
ATOM 1578 O O . HIS A 1 213 ? 1.945 0.608 20.457 1.00 90.88 213 HIS A O 1
ATOM 1584 N N . LEU A 1 214 ? 1.760 -0.831 18.734 1.00 91.62 214 LEU A N 1
ATOM 1585 C CA . LEU A 1 214 ? 0.470 -1.417 19.090 1.00 91.62 214 LEU A CA 1
ATOM 1586 C C . LEU A 1 214 ? 0.607 -2.841 19.627 1.00 91.62 214 LEU A C 1
ATOM 1588 O O . LEU A 1 214 ? -0.383 -3.560 19.683 1.00 91.62 214 LEU A O 1
ATOM 1592 N N . PHE A 1 215 ? 1.822 -3.281 19.961 1.00 94.56 215 PHE A N 1
ATOM 1593 C CA . PHE A 1 215 ? 2.094 -4.687 20.266 1.00 94.56 215 PHE A CA 1
ATOM 1594 C C . PHE A 1 215 ? 1.701 -5.614 19.103 1.00 94.56 215 PHE A C 1
ATOM 1596 O O . PHE A 1 215 ? 1.194 -6.716 19.315 1.00 94.56 215 PHE A O 1
ATOM 1603 N N . GLY A 1 216 ? 1.909 -5.146 17.866 1.00 96.56 216 GLY A N 1
ATOM 1604 C CA . GLY A 1 216 ? 1.673 -5.934 16.666 1.00 96.56 216 GLY A CA 1
ATOM 1605 C C . GLY A 1 216 ? 2.672 -7.082 16.527 1.00 96.56 216 GLY A C 1
ATOM 1606 O O . GLY A 1 216 ? 3.873 -6.919 16.750 1.00 96.56 216 GLY A O 1
ATOM 1607 N N . THR A 1 217 ? 2.178 -8.248 16.123 1.00 97.75 217 THR A N 1
ATOM 1608 C CA . THR A 1 217 ? 3.014 -9.402 15.791 1.00 97.75 217 THR A CA 1
ATOM 1609 C C . THR A 1 217 ? 3.601 -9.196 14.402 1.00 97.75 217 THR A C 1
ATOM 1611 O O . THR A 1 217 ? 2.916 -9.356 13.391 1.00 97.75 217 THR A O 1
ATOM 1614 N N . ARG A 1 218 ? 4.880 -8.815 14.350 1.00 96.31 218 ARG A N 1
ATOM 1615 C CA . ARG A 1 218 ? 5.609 -8.624 13.093 1.00 96.31 218 ARG A CA 1
ATOM 1616 C C . ARG A 1 218 ? 5.512 -9.873 12.213 1.00 96.31 218 ARG A C 1
ATOM 1618 O O . ARG A 1 218 ? 5.593 -10.992 12.711 1.00 96.31 218 ARG A O 1
ATOM 1625 N N . ASP A 1 219 ? 5.353 -9.653 10.913 1.00 97.56 219 ASP A N 1
ATOM 1626 C CA . ASP A 1 219 ? 5.250 -10.672 9.867 1.00 97.56 219 ASP A CA 1
ATOM 1627 C C . ASP A 1 219 ? 4.002 -11.576 9.958 1.00 97.56 219 ASP A C 1
ATOM 1629 O O . ASP A 1 219 ? 3.827 -12.459 9.119 1.00 97.56 219 ASP A O 1
ATOM 1633 N N . ALA A 1 220 ? 3.081 -11.327 10.900 1.00 98.38 220 ALA A N 1
ATOM 1634 C CA . ALA A 1 220 ? 1.778 -11.986 10.911 1.00 98.38 220 ALA A CA 1
ATOM 1635 C C . ALA A 1 220 ? 1.011 -11.657 9.624 1.00 98.38 220 ALA A C 1
ATOM 1637 O O . ALA A 1 220 ? 0.852 -10.482 9.280 1.00 98.38 220 ALA A O 1
ATOM 1638 N N . ILE A 1 221 ? 0.549 -12.693 8.918 1.00 98.69 221 ILE A N 1
ATOM 1639 C CA . ILE A 1 221 ? -0.191 -12.549 7.663 1.00 98.69 221 ILE A CA 1
ATOM 1640 C C . ILE A 1 221 ? -1.612 -12.076 7.964 1.00 98.69 221 ILE A C 1
ATOM 1642 O O . ILE A 1 221 ? -2.382 -12.780 8.607 1.00 98.69 221 ILE A O 1
ATOM 1646 N N . VAL A 1 222 ? -1.959 -10.891 7.467 1.00 98.69 222 VAL A N 1
ATOM 1647 C CA . VAL A 1 222 ? -3.244 -10.215 7.722 1.00 98.69 222 VAL A CA 1
ATOM 1648 C C . VAL A 1 222 ? -4.050 -9.971 6.450 1.00 98.69 222 VAL A C 1
ATOM 1650 O O . VAL A 1 222 ? -5.036 -9.236 6.459 1.00 98.69 222 VAL A O 1
ATOM 1653 N N . GLY A 1 223 ? -3.633 -10.538 5.320 1.00 98.69 223 GLY A N 1
ATOM 1654 C CA . GLY A 1 223 ? -4.333 -10.349 4.058 1.00 98.69 223 GLY A CA 1
ATOM 1655 C C . GLY A 1 223 ? -3.515 -10.709 2.831 1.00 98.69 223 GLY A C 1
ATOM 1656 O O . GLY A 1 223 ? -2.443 -11.305 2.914 1.00 98.69 223 GLY A O 1
ATOM 1657 N N . ASN A 1 224 ? -4.033 -10.306 1.676 1.00 98.88 224 ASN A N 1
ATOM 1658 C CA . ASN A 1 224 ? -3.384 -10.461 0.383 1.00 98.88 224 ASN A CA 1
ATOM 1659 C C . ASN A 1 224 ? -3.511 -9.201 -0.470 1.00 98.88 224 ASN A C 1
ATOM 1661 O O . ASN A 1 224 ? -4.337 -8.319 -0.210 1.00 98.88 224 ASN A O 1
ATOM 1665 N N . PHE A 1 225 ? -2.673 -9.135 -1.498 1.00 98.88 225 PHE A N 1
ATOM 1666 C CA . PHE A 1 225 ? -2.683 -8.055 -2.466 1.00 98.88 225 PHE A CA 1
ATOM 1667 C C . PHE A 1 225 ? -2.490 -8.577 -3.892 1.00 98.88 225 PHE A C 1
ATOM 1669 O O . PHE A 1 225 ? -1.912 -9.640 -4.129 1.00 98.88 225 PHE A O 1
ATOM 1676 N N . SER A 1 226 ? -2.948 -7.776 -4.849 1.00 98.88 226 SER A N 1
ATOM 1677 C CA . SER A 1 226 ? -2.600 -7.898 -6.263 1.00 98.88 226 SER A CA 1
ATOM 1678 C C . SER A 1 226 ? -2.358 -6.505 -6.832 1.00 98.88 226 SER A C 1
ATOM 1680 O O . SER A 1 226 ? -3.163 -5.603 -6.628 1.00 98.88 226 SER A O 1
ATOM 1682 N N . LEU A 1 227 ? -1.233 -6.307 -7.500 1.00 98.81 227 LEU A N 1
ATOM 1683 C CA . LEU A 1 227 ? -0.854 -5.087 -8.192 1.00 98.81 227 LEU A CA 1
ATOM 1684 C C . LEU A 1 227 ? -0.787 -5.402 -9.679 1.00 98.81 227 LEU A C 1
ATOM 1686 O O . LEU A 1 227 ? -0.055 -6.303 -10.074 1.00 98.81 227 LEU A O 1
ATOM 1690 N N . HIS A 1 228 ? -1.488 -4.598 -10.468 1.00 98.50 228 HIS A N 1
ATOM 1691 C CA . HIS A 1 228 ? -1.374 -4.589 -11.917 1.00 98.50 228 HIS A CA 1
ATOM 1692 C C . HIS A 1 228 ? -0.905 -3.212 -12.367 1.00 98.50 228 HIS A C 1
ATOM 1694 O O . HIS A 1 228 ? -1.525 -2.202 -12.010 1.00 98.50 228 HIS A O 1
ATOM 1700 N N . THR A 1 229 ? 0.181 -3.155 -13.136 1.00 98.12 229 THR A N 1
ATOM 1701 C CA . THR A 1 229 ? 0.741 -1.893 -13.634 1.00 98.12 229 THR A CA 1
ATOM 1702 C C . THR A 1 229 ? 0.947 -1.890 -15.136 1.00 98.12 229 THR A C 1
ATOM 1704 O O . THR A 1 229 ? 1.133 -2.930 -15.757 1.00 98.12 229 THR A O 1
ATOM 1707 N N . SER A 1 230 ? 0.952 -0.691 -15.716 1.00 96.62 230 SER A N 1
ATOM 1708 C CA . SER A 1 230 ? 1.422 -0.460 -17.080 1.00 96.62 230 SER A CA 1
ATOM 1709 C C . SER A 1 230 ? 2.873 0.004 -17.052 1.00 96.62 230 SER A C 1
ATOM 1711 O O . SER A 1 230 ? 3.229 0.906 -16.291 1.00 96.62 230 SER A O 1
ATOM 1713 N N . VAL A 1 231 ? 3.690 -0.590 -17.913 1.00 93.88 231 VAL A N 1
ATOM 1714 C CA . VAL A 1 231 ? 5.125 -0.364 -18.036 1.00 93.88 231 VAL A CA 1
ATOM 1715 C C . VAL A 1 231 ? 5.432 0.184 -19.423 1.00 93.88 231 VAL A C 1
ATOM 1717 O O . VAL A 1 231 ? 4.990 -0.354 -20.439 1.00 93.88 231 VAL A O 1
ATOM 1720 N N . VAL A 1 232 ? 6.225 1.250 -19.475 1.00 91.25 232 VAL A N 1
ATOM 1721 C CA . VAL A 1 232 ? 6.670 1.871 -20.724 1.00 91.25 232 VAL A CA 1
ATOM 1722 C C . VAL A 1 232 ? 8.196 1.851 -20.816 1.00 91.25 232 VAL A C 1
ATOM 1724 O O . VAL A 1 232 ? 8.874 2.157 -19.832 1.00 91.25 232 VAL A O 1
ATOM 1727 N N . PRO A 1 233 ? 8.775 1.513 -21.982 1.00 87.69 233 PRO A N 1
ATOM 1728 C CA . PRO A 1 233 ? 10.207 1.666 -22.195 1.00 87.69 233 PRO A CA 1
ATOM 1729 C C . PRO A 1 233 ? 10.626 3.134 -22.073 1.00 87.69 233 PRO A C 1
ATOM 1731 O O . PRO A 1 233 ? 9.973 4.026 -22.624 1.00 87.69 233 PRO A O 1
ATOM 1734 N N . VAL A 1 234 ? 11.753 3.390 -21.414 1.00 78.81 234 VAL A N 1
ATOM 1735 C CA . VAL A 1 234 ? 12.369 4.717 -21.391 1.00 78.81 234 VAL A CA 1
ATOM 1736 C C . VAL A 1 234 ? 12.897 5.021 -22.797 1.00 78.81 234 VAL A C 1
ATOM 1738 O O . VAL A 1 234 ? 13.677 4.236 -23.346 1.00 78.81 234 VAL A O 1
ATOM 1741 N N . PRO A 1 235 ? 12.512 6.149 -23.424 1.00 67.00 235 PRO A N 1
ATOM 1742 C CA . PRO A 1 235 ? 12.978 6.472 -24.764 1.00 67.00 235 PRO A CA 1
ATOM 1743 C C . PRO A 1 235 ? 14.511 6.529 -24.838 1.00 67.00 235 PRO A C 1
ATOM 1745 O O . PRO A 1 235 ? 15.152 7.361 -24.192 1.00 67.00 235 PRO A O 1
ATOM 1748 N N . ALA A 1 236 ? 15.109 5.711 -25.712 1.00 61.22 236 ALA A N 1
ATOM 1749 C CA . ALA A 1 236 ? 16.557 5.693 -25.965 1.00 61.22 236 ALA A CA 1
ATOM 1750 C C . ALA A 1 236 ? 17.121 7.050 -26.448 1.00 61.22 236 ALA A C 1
ATOM 1752 O O . ALA A 1 236 ? 18.335 7.267 -26.463 1.00 61.22 236 ALA A O 1
ATOM 1753 N N . SER A 1 237 ? 16.249 7.987 -26.836 1.00 54.44 237 SER A N 1
ATOM 1754 C CA . SER A 1 237 ? 16.612 9.332 -27.275 1.00 54.44 237 SER A CA 1
ATOM 1755 C C . SER A 1 237 ? 17.320 10.152 -26.193 1.00 54.44 237 SER A C 1
ATOM 1757 O O . SER A 1 237 ? 18.225 10.907 -26.540 1.00 54.44 237 SER A O 1
ATOM 1759 N N . ILE A 1 238 ? 17.011 9.971 -24.902 1.00 58.16 238 ILE A N 1
ATOM 1760 C CA . ILE A 1 238 ? 17.704 10.684 -23.809 1.00 58.16 238 ILE A CA 1
ATOM 1761 C C . ILE A 1 238 ? 19.212 10.372 -23.835 1.00 58.16 238 ILE A C 1
ATOM 1763 O O . ILE A 1 238 ? 20.044 11.281 -23.777 1.00 58.16 238 ILE A O 1
ATOM 1767 N N . TRP A 1 239 ? 19.578 9.106 -24.045 1.00 57.91 239 TRP A N 1
ATOM 1768 C CA . TRP A 1 239 ? 20.974 8.681 -24.177 1.00 57.91 239 TRP A CA 1
ATOM 1769 C C . TRP A 1 239 ? 21.628 9.160 -25.479 1.00 57.91 239 TRP A C 1
ATOM 1771 O O . TRP A 1 239 ? 22.810 9.518 -25.486 1.00 57.91 239 TRP A O 1
ATOM 1781 N N . LEU A 1 240 ? 20.874 9.236 -26.581 1.00 59.56 240 LEU A N 1
ATOM 1782 C CA . LEU A 1 240 ? 21.359 9.801 -27.847 1.00 59.56 240 LEU A CA 1
ATOM 1783 C C . LEU A 1 240 ? 21.667 11.304 -27.733 1.00 59.56 240 LEU A C 1
ATOM 1785 O O . LEU A 1 240 ? 22.661 11.764 -28.294 1.00 59.56 240 LEU A O 1
ATOM 1789 N N . PHE A 1 241 ? 20.888 12.066 -26.960 1.00 59.84 241 PHE A N 1
ATOM 1790 C CA . PHE A 1 241 ? 21.160 13.488 -26.726 1.00 59.84 241 PHE A CA 1
ATOM 1791 C C . PHE A 1 241 ? 22.387 13.715 -25.832 1.00 59.84 241 PHE A C 1
ATOM 1793 O O . PHE A 1 241 ? 23.230 14.556 -26.155 1.00 59.84 241 PHE A O 1
ATOM 1800 N N . VAL A 1 242 ? 22.544 12.939 -24.753 1.00 59.31 242 VAL A N 1
ATOM 1801 C CA . VAL A 1 242 ? 23.724 13.028 -23.870 1.00 59.31 242 VAL A CA 1
ATOM 1802 C C . VAL A 1 242 ? 25.001 12.617 -24.612 1.00 59.31 242 VAL A C 1
ATOM 1804 O O . VAL A 1 242 ? 26.012 13.324 -24.559 1.00 59.31 242 VAL A O 1
ATOM 1807 N N . SER A 1 243 ? 24.961 11.512 -25.360 1.00 61.53 243 SER A N 1
ATOM 1808 C CA . SER A 1 243 ? 26.114 11.038 -26.135 1.00 61.53 243 SER A CA 1
ATOM 1809 C C . SER A 1 243 ? 26.461 11.973 -27.305 1.00 61.53 243 SER A C 1
ATOM 1811 O O . SER A 1 243 ? 27.641 12.259 -27.534 1.00 61.53 243 SER A O 1
ATOM 1813 N N . GLY A 1 244 ? 25.457 12.535 -27.989 1.00 58.78 244 GLY A N 1
ATOM 1814 C CA . GLY A 1 244 ? 25.640 13.522 -29.056 1.00 58.78 244 GLY A CA 1
ATOM 1815 C C . GLY A 1 244 ? 26.306 14.819 -28.583 1.00 58.78 244 GLY A C 1
ATOM 1816 O O . GLY A 1 244 ? 27.252 15.292 -29.218 1.00 58.78 244 GLY A O 1
ATOM 1817 N N . LEU A 1 245 ? 25.892 15.369 -27.435 1.00 64.56 245 LEU A N 1
ATOM 1818 C CA . LEU A 1 245 ? 26.508 16.573 -26.858 1.00 64.56 245 LEU A CA 1
ATOM 1819 C C . LEU A 1 245 ? 27.955 16.327 -26.402 1.00 64.56 245 LEU A C 1
ATOM 1821 O O . LEU A 1 245 ? 28.836 17.152 -26.665 1.00 64.56 245 LEU A O 1
ATOM 1825 N N . GLY A 1 246 ? 28.235 15.171 -25.792 1.00 60.62 246 GLY A N 1
ATOM 1826 C CA . GLY A 1 246 ? 29.598 14.769 -25.427 1.00 60.62 246 GLY A CA 1
ATOM 1827 C C . GLY A 1 246 ? 30.525 14.625 -26.642 1.00 60.62 246 GLY A C 1
ATOM 1828 O O . GLY A 1 246 ? 31.682 15.058 -26.603 1.00 60.62 246 GLY A O 1
ATOM 1829 N N . GLY A 1 247 ? 30.012 14.080 -27.749 1.00 60.56 247 GLY A N 1
ATOM 1830 C CA . GLY A 1 247 ? 30.736 13.981 -29.020 1.00 60.56 247 GLY A CA 1
ATOM 1831 C C . GLY A 1 247 ? 31.093 15.348 -29.613 1.00 60.56 247 GLY A C 1
ATOM 1832 O O . GLY A 1 247 ? 32.241 15.576 -30.005 1.00 60.56 247 GLY A O 1
ATOM 1833 N N . LEU A 1 248 ? 30.147 16.291 -29.609 1.00 60.47 248 LEU A N 1
ATOM 1834 C CA . LEU A 1 248 ? 30.361 17.651 -30.117 1.00 60.47 248 LEU A CA 1
ATOM 1835 C C . LEU A 1 248 ? 31.369 18.444 -29.269 1.00 60.47 248 LEU A C 1
ATOM 1837 O O . LEU A 1 248 ? 32.235 19.124 -29.824 1.00 60.47 248 LEU A O 1
ATOM 1841 N N . ALA A 1 249 ? 31.337 18.302 -27.940 1.00 61.38 249 ALA A N 1
ATOM 1842 C CA . ALA A 1 249 ? 32.304 18.948 -27.050 1.00 61.38 249 ALA A CA 1
ATOM 1843 C C . ALA A 1 249 ? 33.744 18.455 -27.298 1.00 61.38 249 ALA A C 1
ATOM 1845 O O . ALA A 1 249 ? 34.686 19.251 -27.341 1.00 61.38 249 ALA A O 1
ATOM 1846 N N . ARG A 1 250 ? 33.930 17.149 -27.538 1.00 58.84 250 ARG A N 1
ATOM 1847 C CA . ARG A 1 250 ? 35.249 16.556 -27.832 1.00 58.84 250 ARG A CA 1
ATOM 1848 C C . ARG A 1 250 ? 35.818 17.010 -29.180 1.00 58.84 250 ARG A C 1
ATOM 1850 O O . ARG A 1 250 ? 37.026 17.220 -29.295 1.00 58.84 250 ARG A O 1
ATOM 1857 N N . ILE A 1 251 ? 34.960 17.194 -30.185 1.00 60.41 251 ILE A N 1
ATOM 1858 C CA . ILE A 1 251 ? 35.349 17.727 -31.501 1.00 60.41 251 ILE A CA 1
ATOM 1859 C C . ILE A 1 251 ? 35.709 19.218 -31.398 1.00 60.41 251 ILE A C 1
ATOM 1861 O O . ILE A 1 251 ? 36.703 19.650 -31.984 1.00 60.41 251 ILE A O 1
ATOM 1865 N N . GLY A 1 252 ? 34.966 19.993 -30.600 1.00 55.78 252 GLY A N 1
ATOM 1866 C CA . GLY A 1 252 ? 35.263 21.405 -30.338 1.00 55.78 252 GLY A CA 1
ATOM 1867 C C . GLY A 1 252 ? 36.600 21.626 -29.622 1.00 55.78 252 GLY A C 1
ATOM 1868 O O . GLY A 1 252 ? 37.348 22.535 -29.979 1.00 55.78 252 GLY A O 1
ATOM 1869 N N . MET A 1 253 ? 36.957 20.759 -28.669 1.00 55.81 253 MET A N 1
ATOM 1870 C CA . MET A 1 253 ? 38.234 20.844 -27.946 1.00 55.81 253 MET A CA 1
ATOM 1871 C C . MET A 1 253 ? 39.448 20.468 -28.809 1.00 55.81 253 MET A C 1
ATOM 1873 O O . MET A 1 253 ? 40.508 21.070 -28.654 1.00 55.81 253 MET A O 1
ATOM 1877 N N . ARG A 1 254 ? 39.305 19.544 -29.771 1.00 53.44 254 ARG A N 1
ATOM 1878 C CA . ARG A 1 254 ? 40.392 19.196 -30.710 1.00 53.44 254 ARG A CA 1
ATOM 1879 C C . ARG A 1 254 ? 40.737 20.310 -31.703 1.00 53.44 254 ARG A C 1
ATOM 1881 O O . ARG A 1 254 ? 41.843 20.314 -32.227 1.00 53.44 254 ARG A O 1
ATOM 1888 N N . ARG A 1 255 ? 39.836 21.269 -31.948 1.00 52.84 255 ARG A N 1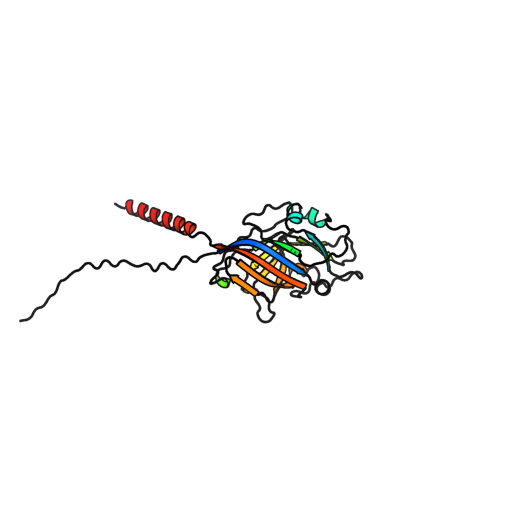
ATOM 1889 C CA . ARG A 1 255 ? 40.097 22.421 -32.834 1.00 52.84 255 ARG A CA 1
ATOM 1890 C C . ARG A 1 255 ? 40.833 23.588 -32.167 1.00 52.84 255 ARG A C 1
ATOM 1892 O O . ARG A 1 255 ? 41.193 24.523 -32.864 1.00 52.84 255 ARG A O 1
ATOM 1899 N N . ARG A 1 256 ? 41.073 23.551 -30.850 1.00 52.47 256 ARG A N 1
ATOM 1900 C CA . ARG A 1 256 ? 41.816 24.600 -30.118 1.00 52.47 256 ARG A CA 1
ATOM 1901 C C . ARG A 1 256 ? 43.323 24.330 -29.975 1.00 52.47 256 ARG A C 1
ATOM 1903 O O . ARG A 1 256 ? 43.994 25.085 -29.283 1.00 52.47 256 ARG A O 1
ATOM 1910 N N . GLN A 1 25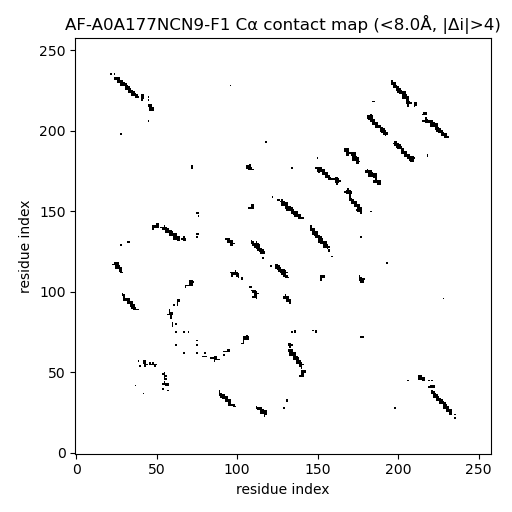7 ? 43.847 23.270 -30.594 1.00 50.50 257 GLN A N 1
ATOM 1911 C CA . GLN A 1 257 ? 45.270 22.893 -30.538 1.00 50.50 257 GLN A CA 1
ATOM 1912 C C . GLN A 1 257 ? 45.985 22.947 -31.904 1.00 50.50 257 GLN A C 1
ATOM 1914 O O . GLN A 1 257 ? 46.998 22.276 -32.084 1.00 50.50 257 GLN A O 1
ATOM 1919 N N . LEU A 1 258 ? 45.473 23.731 -32.858 1.00 42.84 258 LEU A N 1
ATOM 1920 C CA . LEU A 1 258 ? 46.160 24.068 -34.111 1.00 42.84 258 LEU A CA 1
ATOM 1921 C C . LEU A 1 258 ? 46.314 25.582 -34.224 1.00 42.84 258 LEU A C 1
ATOM 1923 O O . LEU A 1 258 ? 45.317 26.276 -33.917 1.00 42.84 258 LEU A O 1
#

Organism: NCBI:txid702114

Nearest PDB structures (foldseek):
  6jsa-assembly1_A  TM=5.737E-01  e=9.586E-04  Corynebacterium glutamicum ATCC 13032
  8smu-assembly1_A  TM=6.098E-01  e=2.322E-03  Aequorea victoria
  6jsd-assembly1_A  TM=5.108E-01  e=6.775E-02  Corynebacterium glutamicum ATCC 13032
  7lbm-assembly1_k  TM=2.600E-01  e=1.770E+00  Homo sapiens
  7v21-assembly1_D  TM=3.878E-01  e=7.052E+00  Homo sapiens